Protein AF-A0A5Q2RJG8-F1 (afdb_monomer)

Radius of gyration: 48.46 Å; Cα contacts (8 Å, |Δi|>4): 230; chains: 1; bounding box: 108×49×121 Å

InterPro domains:
  IPR011990 Tetratricopeptide-like helical domain superfamily [G3DSA:1.25.40.10] (16-280)

Foldseek 3Di:
DDPVVLCVLADPVVLVVLVVLLVVLVVVLVVLVVCVVVPVDDPVRSVVSNVVSVVVNVVSVVSNVSSVVSNVVVPDDDDPVVVVVVVVVVVVVVVVVVVVVVVVVPDDDDDDDDPDDDPDDLVRLLVVLVVCLVPPPDLVVSLVSLVVSCVVVVLPLSSLLVSLLSQVVVVVVVDNRLLVSVVSLVSSCVSPVLPLSSLQSVLVSLLVLLQLVSSVVSVVSNVVSVDDVVSVVVCVVVVSNVSSVLSLVLQLVQVVRHDGDPPDDNVDSVVSRCPVVCVVSVSCVVVPPDPPDDDD

Mean predicted aligned error: 17.61 Å

Structure (mmCIF, N/CA/C/O backbone):
data_AF-A0A5Q2RJG8-F1
#
_entry.id   AF-A0A5Q2RJG8-F1
#
loop_
_atom_site.group_PDB
_atom_site.id
_atom_site.type_symbol
_atom_site.label_atom_id
_atom_site.label_alt_id
_atom_site.label_comp_id
_atom_site.label_asym_id
_atom_site.label_entity_id
_atom_site.label_seq_id
_atom_site.pdbx_PDB_ins_code
_atom_site.Cartn_x
_atom_site.Cartn_y
_atom_site.Cartn_z
_atom_site.occupancy
_atom_site.B_iso_or_equiv
_atom_site.auth_seq_id
_atom_site.auth_comp_id
_atom_site.auth_asym_id
_atom_site.auth_atom_id
_atom_site.pdbx_PDB_model_num
ATOM 1 N N . MET A 1 1 ? -33.812 -8.773 70.588 1.00 53.56 1 MET A N 1
ATOM 2 C CA . MET A 1 1 ? -34.956 -8.680 69.657 1.00 53.56 1 MET A CA 1
ATOM 3 C C . MET A 1 1 ? -34.484 -9.067 68.264 1.00 53.56 1 MET A C 1
ATOM 5 O O . MET A 1 1 ? -33.494 -8.503 67.808 1.00 53.56 1 MET A O 1
ATOM 9 N N . SER A 1 2 ? -35.108 -10.065 67.637 1.00 57.12 2 SER A N 1
ATOM 10 C CA . SER A 1 2 ? -34.696 -10.572 66.318 1.00 57.12 2 SER A CA 1
ATOM 11 C C . SER A 1 2 ? -34.926 -9.529 65.209 1.00 57.12 2 SER A C 1
ATOM 13 O O . SER A 1 2 ? -35.833 -8.705 65.345 1.00 57.12 2 SER A O 1
ATOM 15 N N . PRO A 1 3 ? -34.163 -9.555 64.097 1.00 56.81 3 PRO A N 1
ATOM 16 C CA . PRO A 1 3 ? -34.321 -8.607 62.986 1.00 56.81 3 PRO A CA 1
ATOM 17 C C . PRO A 1 3 ? -35.746 -8.565 62.423 1.00 56.81 3 PRO A C 1
ATOM 19 O O . PRO A 1 3 ? -36.229 -7.498 62.056 1.00 56.81 3 PRO A O 1
ATOM 22 N N . SER A 1 4 ? -36.431 -9.710 62.409 1.00 62.31 4 SER A N 1
ATOM 23 C CA . SER A 1 4 ? -37.829 -9.826 61.984 1.00 62.31 4 SER A CA 1
ATOM 24 C C . SER A 1 4 ? -38.793 -9.128 62.947 1.00 62.31 4 SER A C 1
ATOM 26 O O . SER A 1 4 ? -39.636 -8.369 62.495 1.00 62.31 4 SER A O 1
ATOM 28 N N . ALA A 1 5 ? -38.602 -9.276 64.263 1.00 64.25 5 ALA A N 1
ATOM 29 C CA . ALA A 1 5 ? -39.427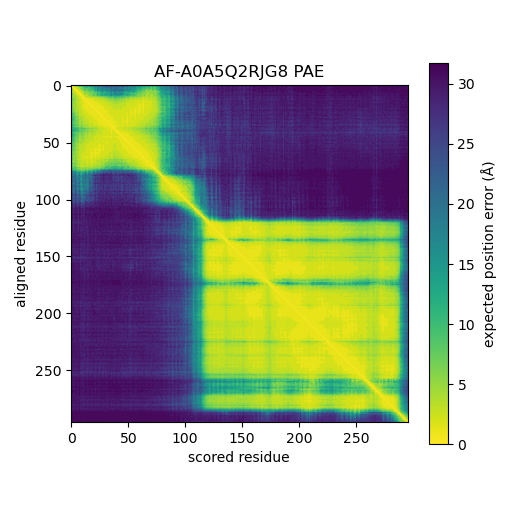 -8.605 65.274 1.00 64.25 5 ALA A CA 1
ATOM 30 C C . ALA A 1 5 ? -39.263 -7.075 65.245 1.00 64.25 5 ALA A C 1
ATOM 32 O O . ALA A 1 5 ? -40.200 -6.335 65.507 1.00 64.25 5 ALA A O 1
ATOM 33 N N . ARG A 1 6 ? -38.070 -6.579 64.889 1.00 67.75 6 ARG A N 1
ATOM 34 C CA . ARG A 1 6 ? -37.842 -5.137 64.712 1.00 67.75 6 ARG A CA 1
ATOM 35 C C . ARG A 1 6 ? -38.500 -4.591 63.439 1.00 67.75 6 ARG A C 1
ATOM 37 O O . ARG A 1 6 ? -38.943 -3.452 63.454 1.00 67.75 6 ARG A O 1
ATOM 44 N N . ARG A 1 7 ? -38.535 -5.365 62.348 1.00 68.75 7 ARG A N 1
ATOM 45 C CA . ARG A 1 7 ? -39.237 -4.972 61.111 1.00 68.75 7 ARG A CA 1
ATOM 46 C C . ARG A 1 7 ? -40.740 -4.892 61.333 1.00 68.75 7 ARG A C 1
ATOM 48 O O . ARG A 1 7 ? -41.339 -3.904 60.942 1.00 68.75 7 ARG A O 1
ATOM 55 N N . ASP A 1 8 ? -41.288 -5.883 62.025 1.00 72.00 8 ASP A N 1
ATOM 56 C CA . ASP A 1 8 ? -42.710 -5.944 62.360 1.00 72.00 8 ASP A CA 1
ATOM 57 C C . ASP A 1 8 ? -43.145 -4.769 63.250 1.00 72.00 8 ASP A C 1
ATOM 59 O O . ASP A 1 8 ? -44.209 -4.209 63.063 1.00 72.00 8 ASP A O 1
ATOM 63 N N . LEU A 1 9 ? -42.278 -4.295 64.153 1.00 74.19 9 LEU A N 1
ATOM 64 C CA . LEU A 1 9 ? -42.528 -3.087 64.954 1.00 74.19 9 LEU A CA 1
ATOM 65 C C . LEU A 1 9 ? -42.415 -1.763 64.175 1.00 74.19 9 LEU A C 1
ATOM 67 O O . LEU A 1 9 ? -42.882 -0.738 64.658 1.00 74.19 9 LEU A O 1
ATOM 71 N N . LEU A 1 10 ? -41.761 -1.739 63.013 1.00 78.69 10 LEU A N 1
ATOM 72 C CA . LEU A 1 10 ? -41.522 -0.513 62.232 1.00 78.69 10 LEU A CA 1
ATOM 73 C C . LEU A 1 10 ? -42.384 -0.425 60.969 1.00 78.69 10 LEU A C 1
ATOM 75 O O . LEU A 1 10 ? -42.255 0.534 60.211 1.00 78.69 10 LEU A O 1
ATOM 79 N N . ASP A 1 11 ? -43.231 -1.419 60.727 1.00 83.94 11 ASP A N 1
ATOM 80 C CA . ASP A 1 11 ? -44.111 -1.446 59.567 1.00 83.94 11 ASP A CA 1
ATOM 81 C C . ASP A 1 11 ? -45.244 -0.395 59.715 1.00 83.94 11 ASP A C 1
ATOM 83 O O . ASP A 1 11 ? -45.884 -0.342 60.769 1.00 83.94 11 ASP A O 1
ATOM 87 N N . PRO A 1 12 ? -45.471 0.497 58.734 1.00 82.06 12 PRO A N 1
ATOM 88 C CA . PRO A 1 12 ? -46.553 1.479 58.795 1.00 82.06 12 PRO A CA 1
ATOM 89 C C . PRO A 1 12 ? -47.947 0.852 58.649 1.00 82.06 12 PRO A C 1
ATOM 91 O O . PRO A 1 12 ? -48.894 1.355 59.254 1.00 82.06 12 PRO A O 1
ATOM 94 N N . ASP A 1 13 ? -48.082 -0.252 57.912 1.00 84.19 13 ASP A N 1
ATOM 95 C CA . ASP A 1 13 ? -49.394 -0.819 57.581 1.00 84.19 13 ASP A CA 1
ATOM 96 C C . ASP A 1 13 ? -50.048 -1.445 58.817 1.00 84.19 13 ASP A C 1
ATOM 98 O O . ASP A 1 13 ? -51.218 -1.198 59.114 1.00 84.19 13 ASP A O 1
ATOM 102 N N . ALA A 1 14 ? -49.280 -2.179 59.625 1.00 87.25 14 ALA A N 1
ATOM 103 C CA . ALA A 1 14 ? -49.806 -2.711 60.876 1.00 87.25 14 ALA A CA 1
ATOM 104 C C . ALA A 1 14 ? -49.945 -1.660 62.002 1.00 87.25 14 ALA A C 1
ATOM 106 O O . ALA A 1 14 ? -50.577 -1.957 63.014 1.00 87.25 14 ALA A O 1
ATOM 107 N N . LEU A 1 15 ? -49.411 -0.436 61.859 1.00 88.12 15 LEU A N 1
ATOM 108 C CA . LEU A 1 15 ? -49.804 0.688 62.726 1.00 88.12 15 LEU A CA 1
ATOM 109 C C . LEU A 1 15 ? -51.204 1.189 62.345 1.00 88.12 15 LEU A C 1
ATOM 111 O O . LEU A 1 15 ? -52.049 1.335 63.224 1.00 88.12 15 LEU A O 1
ATOM 115 N N . ALA A 1 16 ? -51.455 1.383 61.047 1.00 87.94 16 ALA A N 1
ATOM 116 C CA . ALA A 1 16 ? -52.755 1.817 60.543 1.00 87.94 16 ALA A CA 1
ATOM 117 C C . ALA A 1 16 ? -53.878 0.834 60.924 1.00 87.94 16 ALA A C 1
ATOM 119 O O . ALA A 1 16 ? -54.929 1.255 61.400 1.00 87.94 16 ALA A O 1
ATOM 120 N N . ALA A 1 17 ? -53.627 -0.477 60.831 1.00 89.06 17 ALA A N 1
ATOM 121 C CA . ALA A 1 17 ? -54.597 -1.499 61.236 1.00 89.06 17 ALA A CA 1
ATOM 122 C C . ALA A 1 17 ? -54.994 -1.413 62.726 1.00 89.06 17 ALA A C 1
ATOM 124 O O . ALA A 1 17 ? -56.159 -1.604 63.074 1.00 89.06 17 ALA A O 1
ATOM 125 N N . LEU A 1 18 ? -54.044 -1.097 63.616 1.00 93.25 18 LEU A N 1
ATOM 126 C CA . LEU A 1 18 ? -54.328 -0.904 65.043 1.00 93.25 18 LEU A CA 1
ATOM 127 C C . LEU A 1 18 ? -55.144 0.373 65.290 1.00 93.25 18 LEU A C 1
ATOM 129 O O . LEU A 1 18 ? -56.021 0.387 66.152 1.00 93.25 18 LEU A O 1
ATOM 133 N N . GLU A 1 19 ? -54.873 1.447 64.548 1.00 91.69 19 GLU A N 1
ATOM 134 C CA . GLU A 1 19 ? -55.646 2.692 64.637 1.00 91.69 19 GLU A CA 1
ATOM 135 C C . GLU A 1 19 ? -57.096 2.487 64.178 1.00 91.69 19 GLU A C 1
ATOM 137 O O . GLU A 1 19 ? -58.020 2.935 64.860 1.00 91.69 19 GLU A O 1
ATOM 142 N N . GLU A 1 20 ? -57.307 1.733 63.097 1.00 92.81 20 GLU A N 1
ATOM 143 C CA . GLU A 1 20 ? -58.642 1.337 62.638 1.00 92.81 20 GLU A CA 1
ATOM 144 C C . GLU A 1 20 ? -59.388 0.488 63.682 1.00 92.81 20 GLU A C 1
ATOM 146 O O . GLU A 1 20 ? -60.570 0.735 63.947 1.00 92.81 20 GLU A O 1
ATOM 151 N N . GLU A 1 21 ? -58.710 -0.479 64.315 1.00 93.88 21 GLU A N 1
ATOM 152 C CA . GLU A 1 21 ? -59.295 -1.308 65.377 1.00 93.88 21 GLU A CA 1
ATOM 153 C C . GLU A 1 21 ? -59.679 -0.470 66.606 1.00 93.88 21 GLU A C 1
ATOM 155 O O . GLU A 1 21 ? -60.787 -0.616 67.130 1.00 93.88 21 GLU A O 1
ATOM 160 N N . ARG A 1 22 ? -58.815 0.458 67.039 1.00 97.25 22 ARG A N 1
ATOM 161 C CA . ARG A 1 22 ? -59.124 1.413 68.118 1.00 97.25 22 ARG A CA 1
ATOM 162 C C . ARG A 1 22 ? -60.386 2.205 67.790 1.00 97.25 22 ARG A C 1
ATOM 164 O O . ARG A 1 22 ? -61.289 2.299 68.623 1.00 97.25 22 ARG A O 1
ATOM 171 N N . ASP A 1 23 ? -60.455 2.768 66.589 1.00 95.25 23 ASP A N 1
ATOM 172 C CA . ASP A 1 23 ? -61.569 3.622 66.178 1.00 95.25 23 ASP A CA 1
ATOM 173 C C . ASP A 1 23 ? -62.874 2.829 66.055 1.00 95.25 23 ASP A C 1
ATOM 175 O O . ASP A 1 23 ? -63.955 3.366 66.304 1.00 95.25 23 ASP A O 1
ATOM 179 N N . PHE A 1 24 ? -62.802 1.552 65.676 1.00 94.94 24 PHE A N 1
ATOM 180 C CA . PHE A 1 24 ? -63.942 0.638 65.696 1.00 94.94 24 PHE A CA 1
ATOM 181 C C . PHE A 1 24 ? -64.438 0.361 67.123 1.00 94.94 24 PHE A C 1
ATOM 183 O O . PHE A 1 24 ? -65.639 0.461 67.383 1.00 94.94 24 PHE A O 1
ATOM 190 N N . LEU A 1 25 ? -63.533 0.056 68.057 1.00 94.88 25 LEU A N 1
ATOM 191 C CA . LEU A 1 25 ? -63.886 -0.255 69.446 1.00 94.88 25 LEU A CA 1
ATOM 192 C C . LEU A 1 25 ? -64.512 0.947 70.158 1.00 94.88 25 LEU A C 1
ATOM 194 O O . LEU A 1 25 ? -65.542 0.801 70.809 1.00 94.88 25 LEU A O 1
ATOM 198 N N . LEU A 1 26 ? -63.945 2.144 69.987 1.00 94.56 26 LEU A N 1
ATOM 199 C CA . LEU A 1 26 ? -64.486 3.365 70.591 1.00 94.56 26 LEU A CA 1
ATOM 200 C C . LEU A 1 26 ? -65.885 3.702 70.060 1.00 94.56 26 LEU A C 1
ATOM 202 O O . LEU A 1 26 ? -66.769 4.035 70.847 1.00 94.56 26 LEU A O 1
ATOM 206 N N . ARG A 1 27 ? -66.111 3.549 68.747 1.00 95.75 27 ARG A N 1
ATOM 207 C CA . ARG A 1 27 ? -67.449 3.701 68.153 1.00 95.75 27 ARG A CA 1
ATOM 208 C C . ARG A 1 27 ? -68.435 2.659 68.678 1.00 95.75 27 ARG A C 1
ATOM 210 O O . ARG A 1 27 ? -69.584 2.999 68.919 1.00 95.75 27 ARG A O 1
ATOM 217 N N . SER A 1 28 ? -67.988 1.419 68.876 1.00 92.25 28 SER A N 1
ATOM 218 C CA . SER A 1 28 ? -68.834 0.336 69.398 1.00 92.25 28 SER A CA 1
ATOM 219 C C . SER A 1 28 ? -69.240 0.573 70.855 1.00 92.25 28 SER A C 1
ATOM 221 O O . SER A 1 28 ? -70.368 0.273 71.224 1.00 92.25 28 SER A O 1
ATOM 223 N N . ILE A 1 29 ? -68.356 1.159 71.674 1.00 95.94 29 ILE A N 1
ATOM 224 C CA . ILE A 1 29 ? -68.688 1.580 73.046 1.00 95.94 29 ILE A CA 1
ATOM 225 C C . ILE A 1 29 ? -69.739 2.695 73.026 1.00 95.94 29 ILE A C 1
ATOM 227 O O . ILE A 1 29 ? -70.699 2.635 73.786 1.00 95.94 29 ILE A O 1
ATOM 231 N N . GLU A 1 30 ? -69.577 3.697 72.158 1.00 95.69 30 GLU A N 1
ATOM 232 C CA . GLU A 1 30 ? -70.541 4.798 72.041 1.00 95.69 30 GLU A CA 1
ATOM 233 C C . GLU A 1 30 ? -71.923 4.309 71.583 1.00 95.69 30 GLU A C 1
ATOM 235 O O . GLU A 1 30 ? -72.946 4.767 72.093 1.00 95.69 30 GLU A O 1
ATOM 240 N N . ASP A 1 31 ? -71.959 3.374 70.633 1.00 95.12 31 ASP A N 1
ATOM 241 C CA . ASP A 1 31 ? -73.205 2.791 70.138 1.00 95.12 31 ASP A CA 1
ATOM 242 C C . ASP A 1 31 ? -73.885 1.936 71.215 1.00 95.12 31 ASP A C 1
ATOM 244 O O . ASP A 1 31 ? -75.068 2.122 71.484 1.00 95.12 31 ASP A O 1
ATOM 248 N N . LEU A 1 32 ? -73.117 1.110 71.933 1.00 95.19 32 LEU A N 1
ATOM 249 C CA . LEU A 1 32 ? -73.601 0.322 73.069 1.00 95.19 32 LEU A CA 1
ATOM 250 C C . LEU A 1 32 ? -74.165 1.209 74.196 1.00 95.19 32 LEU A C 1
ATOM 252 O O . LEU A 1 32 ? -75.220 0.909 74.756 1.00 95.19 32 LEU A O 1
ATOM 256 N N . ASP A 1 33 ? -73.486 2.315 74.520 1.00 93.62 33 ASP A N 1
ATOM 257 C CA . ASP A 1 33 ? -73.954 3.299 75.505 1.00 93.62 33 ASP A CA 1
ATOM 258 C C . ASP A 1 33 ? -75.270 3.968 75.043 1.00 93.62 33 ASP A C 1
ATOM 260 O O . ASP A 1 33 ? -76.138 4.281 75.864 1.00 93.62 33 ASP A O 1
ATOM 264 N N . ARG A 1 34 ? -75.464 4.153 73.728 1.00 95.94 34 ARG A N 1
ATOM 265 C CA . ARG A 1 34 ? -76.702 4.696 73.147 1.00 95.94 34 ARG A CA 1
ATOM 266 C C . ARG A 1 34 ? -77.851 3.690 73.178 1.00 95.94 34 ARG A C 1
ATOM 268 O O . ARG A 1 34 ? -78.955 4.074 73.563 1.00 95.94 34 ARG A O 1
ATOM 275 N N . GLU A 1 35 ? -77.605 2.439 72.792 1.00 93.62 35 GLU A N 1
ATOM 276 C CA . GLU A 1 35 ? -78.593 1.350 72.828 1.00 93.62 35 GLU A CA 1
ATOM 277 C C . GLU A 1 35 ? -79.085 1.092 74.261 1.00 93.62 35 GLU A C 1
ATOM 279 O O . GLU A 1 35 ? -80.282 0.922 74.503 1.00 93.62 35 GLU A O 1
ATOM 284 N N . HIS A 1 36 ? -78.182 1.166 75.243 1.00 95.81 36 HIS A N 1
ATOM 285 C CA . HIS A 1 36 ? -78.537 1.104 76.662 1.00 95.81 36 HIS A CA 1
ATOM 286 C C . HIS A 1 36 ? -79.424 2.277 77.095 1.00 95.81 36 HIS A C 1
ATOM 288 O O . HIS A 1 36 ? -80.447 2.071 77.749 1.00 95.81 36 HIS A O 1
ATOM 294 N N . ALA A 1 37 ? -79.103 3.502 76.666 1.00 94.06 37 ALA A N 1
ATOM 295 C CA . ALA A 1 37 ? -79.876 4.695 77.013 1.00 94.06 37 ALA A CA 1
ATOM 296 C C . ALA A 1 37 ? -81.321 4.680 76.472 1.00 94.06 37 ALA A C 1
ATOM 298 O O . ALA A 1 37 ? -82.203 5.288 77.084 1.00 94.06 37 ALA A O 1
ATOM 299 N N . VAL A 1 38 ? -81.574 3.999 75.347 1.00 95.75 38 VAL A N 1
ATOM 300 C CA . VAL A 1 38 ? -82.928 3.814 74.784 1.00 95.75 38 VAL A CA 1
ATOM 301 C C . VAL A 1 38 ? -83.632 2.546 75.288 1.00 95.75 38 VAL A C 1
ATOM 303 O O . VAL A 1 38 ? -84.816 2.363 75.008 1.00 95.75 38 VAL A O 1
ATOM 306 N N . GLY A 1 39 ? -82.947 1.725 76.092 1.00 93.12 39 GLY A N 1
ATOM 307 C CA . GLY A 1 39 ? -83.492 0.522 76.727 1.00 93.12 39 GLY A CA 1
ATOM 308 C C . GLY A 1 39 ? -83.453 -0.742 75.864 1.00 93.12 39 GLY A C 1
ATOM 309 O O . GLY A 1 39 ? -84.106 -1.722 76.222 1.00 93.12 39 GLY A O 1
ATOM 310 N N . ASP A 1 40 ? -82.701 -0.738 74.759 1.00 92.88 40 ASP A N 1
ATOM 311 C CA . ASP A 1 40 ? -82.576 -1.887 73.849 1.00 92.88 40 ASP A CA 1
ATOM 312 C C . ASP A 1 40 ? -81.634 -2.977 74.401 1.00 92.88 40 ASP A C 1
ATOM 314 O O . ASP A 1 40 ? -81.708 -4.136 73.988 1.00 92.88 40 ASP A O 1
ATOM 318 N N . VAL A 1 41 ? -80.782 -2.632 75.375 1.00 93.69 41 VAL A N 1
ATOM 319 C CA . VAL A 1 41 ? -79.808 -3.530 76.022 1.00 93.69 41 VAL A CA 1
ATOM 320 C C . VAL A 1 41 ? -80.009 -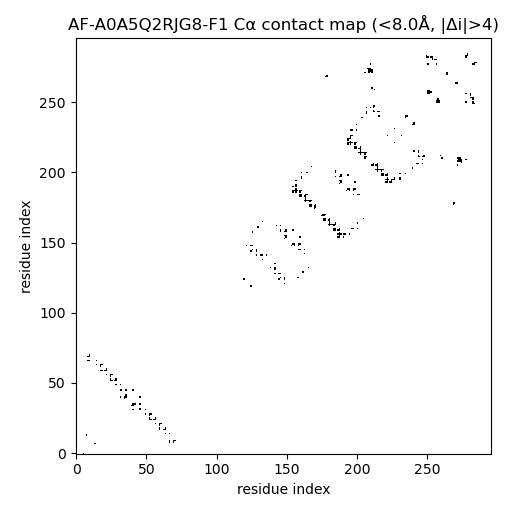3.524 77.539 1.00 93.69 41 VAL A C 1
ATOM 322 O O . VAL A 1 41 ? -80.262 -2.479 78.138 1.00 93.69 41 VAL A O 1
ATOM 325 N N . THR A 1 42 ? -79.888 -4.691 78.183 1.00 93.12 42 THR A N 1
ATOM 326 C CA . THR A 1 42 ? -80.028 -4.804 79.644 1.00 93.12 42 THR A CA 1
ATOM 327 C C . THR A 1 42 ? -78.812 -4.239 80.388 1.00 93.12 42 THR A C 1
ATOM 329 O O . THR A 1 42 ? -77.698 -4.252 79.872 1.00 93.12 42 THR A O 1
ATOM 332 N N . ASP A 1 43 ? -78.988 -3.807 81.642 1.00 94.06 43 ASP A N 1
ATOM 333 C CA . ASP A 1 43 ? -77.884 -3.308 82.485 1.00 94.06 43 ASP A CA 1
ATOM 334 C C . ASP A 1 43 ? -76.749 -4.331 82.694 1.00 94.06 43 ASP A C 1
ATOM 336 O O . ASP A 1 43 ? -75.609 -3.950 82.960 1.00 94.06 43 ASP A O 1
ATOM 340 N N . GLU A 1 44 ? -77.058 -5.631 82.663 1.00 93.12 44 GLU A N 1
ATOM 341 C CA . GLU A 1 44 ? -76.064 -6.701 82.828 1.00 93.12 44 GLU A CA 1
ATOM 342 C C . GLU A 1 44 ? -75.267 -6.923 81.538 1.00 93.12 44 GLU A C 1
ATOM 344 O O . GLU A 1 44 ? -74.035 -7.017 81.581 1.00 93.12 44 GLU A O 1
ATOM 349 N N . ASP A 1 45 ? -75.957 -6.939 80.394 1.00 90.06 45 ASP A N 1
ATOM 350 C CA . ASP A 1 45 ? -75.326 -7.097 79.082 1.00 90.06 45 ASP A CA 1
ATOM 351 C C . ASP A 1 45 ? -74.475 -5.871 78.734 1.00 90.06 45 ASP A C 1
ATOM 353 O O . ASP A 1 45 ? -73.342 -6.016 78.272 1.00 90.06 45 ASP A O 1
ATOM 357 N N . HIS A 1 46 ? -74.979 -4.667 79.032 1.00 95.62 46 HIS A N 1
ATOM 358 C CA . HIS A 1 46 ? -74.252 -3.410 78.853 1.00 95.62 46 HIS A CA 1
ATOM 359 C C . HIS A 1 46 ? -72.936 -3.415 79.628 1.00 95.62 46 HIS A C 1
ATOM 361 O O . HIS A 1 46 ? -71.886 -3.204 79.028 1.00 95.62 46 HIS A O 1
ATOM 367 N N . ARG A 1 47 ? -72.958 -3.737 80.931 1.00 94.69 47 ARG A N 1
ATOM 368 C CA . ARG A 1 47 ? -71.735 -3.809 81.751 1.00 94.69 47 ARG A CA 1
ATOM 369 C C . ARG A 1 47 ? -70.730 -4.816 81.201 1.00 94.69 47 ARG A C 1
ATOM 371 O O . ARG A 1 47 ? -69.566 -4.472 81.026 1.00 94.69 47 ARG A O 1
ATOM 378 N N . THR A 1 48 ? -71.185 -6.026 80.883 1.00 93.56 48 THR A N 1
ATOM 379 C CA . THR A 1 48 ? -70.312 -7.101 80.388 1.00 93.56 48 THR A CA 1
ATOM 380 C C . THR A 1 48 ? -69.641 -6.727 79.066 1.00 93.56 48 THR A C 1
ATOM 382 O O . THR A 1 48 ? -68.420 -6.830 78.942 1.00 93.56 48 THR A O 1
ATOM 385 N N . LEU A 1 49 ? -70.417 -6.262 78.081 1.00 92.94 49 LEU A N 1
ATOM 386 C CA . LEU A 1 49 ? -69.889 -5.881 76.768 1.00 92.94 49 LEU A CA 1
ATOM 387 C C . LEU A 1 49 ? -69.001 -4.636 76.851 1.00 92.94 49 LEU A C 1
ATOM 389 O O . LEU A 1 49 ? -67.959 -4.566 76.201 1.00 92.94 49 LEU A O 1
ATOM 393 N N . ARG A 1 50 ? -69.382 -3.656 77.674 1.00 92.06 50 ARG A N 1
ATOM 394 C CA . ARG A 1 50 ? -68.618 -2.420 77.850 1.00 92.06 50 ARG A CA 1
ATOM 395 C C . ARG A 1 50 ? -67.266 -2.672 78.501 1.00 92.06 50 ARG A C 1
ATOM 397 O O . ARG A 1 50 ? -66.281 -2.071 78.070 1.00 92.06 50 ARG A O 1
ATOM 404 N N . ASP A 1 51 ? -67.199 -3.556 79.492 1.00 91.06 51 ASP A N 1
ATOM 405 C CA . ASP A 1 51 ? -65.942 -3.932 80.138 1.00 91.06 51 ASP A CA 1
ATOM 406 C C . ASP A 1 51 ? -64.996 -4.640 79.152 1.00 91.06 51 ASP A C 1
ATOM 408 O O . ASP A 1 51 ? -63.812 -4.295 79.093 1.00 91.06 51 ASP A O 1
ATOM 412 N N . ASP A 1 52 ? -65.512 -5.550 78.314 1.00 90.94 52 ASP A N 1
ATOM 413 C CA . ASP A 1 52 ? -64.721 -6.235 77.279 1.00 90.94 52 ASP A CA 1
ATOM 414 C C . ASP A 1 52 ? -64.186 -5.258 76.219 1.00 90.94 52 ASP A C 1
ATOM 416 O O . ASP A 1 52 ? -62.976 -5.200 75.963 1.00 90.94 52 ASP A O 1
ATOM 420 N N . TYR A 1 53 ? -65.058 -4.408 75.661 1.00 91.31 53 TYR A N 1
ATOM 421 C CA . TYR A 1 53 ? -64.642 -3.404 74.681 1.00 91.31 53 TYR A CA 1
ATOM 422 C C . TYR A 1 53 ? -63.637 -2.406 75.263 1.00 91.31 53 TYR A C 1
ATOM 424 O O . TYR A 1 53 ? -62.670 -2.044 74.589 1.00 91.31 53 TYR A O 1
ATOM 432 N N . THR A 1 54 ? -63.816 -1.993 76.520 1.00 92.06 54 THR A N 1
ATOM 433 C CA . THR A 1 54 ? -62.889 -1.079 77.204 1.00 92.06 54 THR A CA 1
ATOM 434 C C . THR A 1 54 ? -61.521 -1.729 77.403 1.00 92.06 54 THR A C 1
ATOM 436 O O . THR A 1 54 ? -60.494 -1.108 77.113 1.00 92.06 54 THR A O 1
ATOM 439 N N . ALA A 1 55 ? -61.485 -2.988 77.851 1.00 92.50 55 ALA A N 1
ATOM 440 C CA . ALA A 1 55 ? -60.241 -3.728 78.033 1.00 92.50 55 ALA A CA 1
ATOM 441 C C . ALA A 1 55 ? -59.484 -3.895 76.705 1.00 92.50 55 ALA A C 1
ATOM 443 O O . ALA A 1 55 ? -58.271 -3.667 76.642 1.00 92.50 55 ALA A O 1
ATOM 444 N N . ARG A 1 56 ? -60.199 -4.227 75.623 1.00 93.12 56 ARG A N 1
ATOM 445 C CA . ARG A 1 56 ? -59.606 -4.374 74.290 1.00 93.12 56 ARG A CA 1
ATOM 446 C C . ARG A 1 56 ? -59.111 -3.042 73.724 1.00 93.12 56 ARG A C 1
ATOM 448 O O . ARG A 1 56 ? -58.002 -2.990 73.196 1.00 93.12 56 ARG A O 1
ATOM 455 N N . ALA A 1 57 ? -59.869 -1.957 73.889 1.00 92.75 57 ALA A N 1
ATOM 456 C CA . ALA A 1 57 ? -59.452 -0.626 73.450 1.00 92.75 57 ALA A CA 1
ATOM 457 C C . ALA A 1 57 ? -58.163 -0.174 74.157 1.00 92.75 57 ALA A C 1
ATOM 459 O O . ALA A 1 57 ? -57.241 0.315 73.504 1.00 92.75 57 ALA A O 1
ATOM 460 N N . ALA A 1 58 ? -58.055 -0.405 75.470 1.00 92.62 58 ALA A N 1
ATOM 461 C CA . ALA A 1 58 ? -56.846 -0.100 76.233 1.00 92.62 58 ALA A CA 1
ATOM 462 C C . ALA A 1 58 ? -55.621 -0.883 75.725 1.00 92.62 58 ALA A C 1
ATOM 464 O O . ALA A 1 58 ? -54.536 -0.314 75.579 1.00 92.62 58 ALA A O 1
ATOM 465 N N . ALA A 1 59 ? -55.791 -2.169 75.398 1.00 91.75 59 ALA A N 1
ATOM 466 C CA . ALA A 1 59 ? -54.715 -2.992 74.850 1.00 91.75 59 ALA A CA 1
ATOM 467 C C . ALA A 1 59 ? -54.211 -2.471 73.490 1.00 91.75 59 ALA A C 1
ATOM 469 O O . ALA A 1 59 ? -53.001 -2.379 73.273 1.00 91.75 59 ALA A O 1
ATOM 470 N N . VAL A 1 60 ? -55.128 -2.083 72.597 1.00 95.00 60 VAL A N 1
ATOM 471 C CA . VAL A 1 60 ? -54.788 -1.538 71.272 1.00 95.00 60 VAL A CA 1
ATOM 472 C C . VAL A 1 60 ? -54.083 -0.183 71.391 1.00 95.00 60 VAL A C 1
ATOM 474 O O . VAL A 1 60 ? -53.072 0.043 70.725 1.00 95.00 60 VAL A O 1
ATOM 477 N N . ILE A 1 61 ? -54.548 0.701 72.279 1.00 94.00 61 ILE A N 1
ATOM 478 C CA . ILE A 1 61 ? -53.923 2.014 72.510 1.00 94.00 61 ILE A CA 1
ATOM 479 C C . ILE A 1 61 ? -52.470 1.857 72.980 1.00 94.00 61 ILE A C 1
ATOM 481 O O . ILE A 1 61 ? -51.573 2.479 72.409 1.00 94.00 61 ILE A O 1
ATOM 485 N N . HIS A 1 62 ? -52.204 0.970 73.942 1.00 90.94 62 HIS A N 1
ATOM 486 C CA . HIS A 1 62 ? -50.834 0.712 74.398 1.00 90.94 62 HIS A CA 1
ATOM 487 C C . HIS A 1 62 ? -49.934 0.117 73.304 1.00 90.94 62 HIS A C 1
ATOM 489 O O . HIS A 1 62 ? -48.738 0.422 73.250 1.00 90.94 62 HIS A O 1
ATOM 495 N N . ALA A 1 63 ? -50.487 -0.705 72.406 1.00 90.19 63 ALA A N 1
ATOM 496 C CA . ALA A 1 63 ? -49.746 -1.234 71.263 1.00 90.19 63 ALA A CA 1
ATOM 497 C C . ALA A 1 63 ? -49.348 -0.126 70.268 1.00 90.19 63 ALA A C 1
ATOM 499 O O . ALA A 1 63 ? -48.208 -0.109 69.793 1.00 90.19 63 ALA A O 1
ATOM 500 N N . ILE A 1 64 ? -50.249 0.826 69.999 1.00 92.25 64 ILE A N 1
ATOM 501 C CA . ILE A 1 64 ? -49.988 2.004 69.154 1.00 92.25 64 ILE A CA 1
ATOM 502 C C . ILE A 1 64 ? -48.863 2.861 69.754 1.00 92.25 64 ILE A C 1
ATOM 504 O O . ILE A 1 64 ? -47.891 3.169 69.061 1.00 92.25 64 ILE A O 1
ATOM 508 N N . GLU A 1 65 ? -48.947 3.195 71.046 1.00 90.81 65 GLU A N 1
ATOM 509 C CA . GLU A 1 65 ? -47.943 4.014 71.747 1.00 90.81 65 GLU A CA 1
ATOM 510 C C . GLU A 1 65 ? -46.540 3.392 71.684 1.00 90.81 65 GLU A C 1
ATOM 512 O O . GLU A 1 65 ? -45.556 4.067 71.362 1.00 90.81 65 GLU A O 1
ATOM 517 N N . GLY A 1 66 ? -46.441 2.081 71.936 1.00 88.00 66 GLY A N 1
ATOM 518 C CA . GLY A 1 66 ? -45.173 1.354 71.870 1.00 88.00 66 GLY A CA 1
ATOM 519 C C . GLY A 1 66 ? -44.540 1.388 70.475 1.00 88.00 66 GLY A C 1
ATOM 520 O O . GLY A 1 66 ? -43.321 1.531 70.339 1.00 88.00 66 GLY A O 1
ATOM 521 N N . ARG A 1 67 ? -45.365 1.312 69.427 1.00 87.56 67 ARG A N 1
ATOM 522 C CA . ARG A 1 67 ? -44.918 1.333 68.030 1.00 87.56 67 ARG A CA 1
ATOM 523 C C . ARG A 1 67 ? -44.469 2.726 67.587 1.00 87.56 67 ARG A C 1
ATOM 525 O O . ARG A 1 67 ? -43.409 2.868 66.977 1.00 87.56 67 ARG A O 1
ATOM 532 N N . GLN A 1 68 ? -45.215 3.763 67.964 1.00 86.06 68 GLN A N 1
ATOM 533 C CA . GLN A 1 68 ? -44.854 5.159 67.699 1.00 86.06 68 GLN A CA 1
ATOM 534 C C . GLN A 1 68 ? -43.514 5.539 68.354 1.00 86.06 68 GLN A C 1
ATOM 536 O O . GLN A 1 68 ? -42.677 6.187 67.719 1.00 86.06 68 GLN A O 1
ATOM 541 N N . ALA A 1 69 ? -43.252 5.071 69.580 1.00 84.81 69 ALA A N 1
ATOM 542 C CA . ALA A 1 69 ? -41.968 5.277 70.252 1.00 84.81 69 ALA A CA 1
ATOM 543 C C . ALA A 1 69 ? -40.793 4.611 69.506 1.00 84.81 69 ALA A C 1
ATOM 545 O O . ALA A 1 69 ? -39.730 5.220 69.352 1.00 84.81 69 ALA A O 1
ATOM 546 N N . ALA A 1 70 ? -40.988 3.393 68.989 1.00 81.69 70 ALA A N 1
ATOM 547 C CA . ALA A 1 70 ? -39.973 2.678 68.213 1.00 81.69 70 ALA A CA 1
ATOM 548 C C . ALA A 1 70 ? -39.644 3.379 66.880 1.00 81.69 70 ALA A C 1
ATOM 550 O O . ALA A 1 70 ? -38.474 3.468 66.494 1.00 81.69 70 ALA A O 1
ATOM 551 N N . ILE A 1 71 ? -40.659 3.919 66.196 1.00 80.06 71 ILE A N 1
ATOM 552 C CA . ILE A 1 71 ? -40.488 4.704 64.963 1.00 80.06 71 ILE A CA 1
ATOM 553 C C . ILE A 1 71 ? -39.695 5.990 65.248 1.00 80.06 71 ILE A C 1
ATOM 555 O O . ILE A 1 71 ? -38.743 6.300 64.526 1.00 80.06 71 ILE A O 1
ATOM 559 N N . ALA A 1 72 ? -40.019 6.702 66.333 1.00 78.56 72 ALA A N 1
ATOM 560 C CA . ALA A 1 72 ? -39.316 7.923 66.731 1.00 78.56 72 ALA A CA 1
ATOM 561 C C . ALA A 1 72 ? -37.833 7.675 67.075 1.00 78.56 72 ALA A C 1
ATOM 563 O O . ALA A 1 72 ? -36.966 8.496 66.762 1.00 78.56 72 ALA A O 1
ATOM 564 N N . GLU A 1 73 ? -37.509 6.531 67.684 1.00 79.31 73 GLU A N 1
ATOM 565 C CA . GLU A 1 73 ? -36.125 6.148 67.975 1.00 79.31 73 GLU A CA 1
ATOM 566 C C . GLU A 1 73 ? -35.328 5.830 66.696 1.00 79.31 73 GLU A C 1
ATOM 568 O O . GLU A 1 73 ? -34.174 6.252 66.562 1.00 79.31 73 GLU A O 1
ATOM 573 N N . ALA A 1 74 ? -35.948 5.149 65.725 1.00 71.88 74 ALA A N 1
ATOM 574 C CA . ALA A 1 74 ? -35.320 4.807 64.447 1.00 71.88 74 ALA A CA 1
ATOM 575 C C . ALA A 1 74 ? -35.002 6.038 63.575 1.00 71.88 74 ALA A C 1
ATOM 577 O O . ALA A 1 74 ? -34.041 6.016 62.803 1.00 71.88 74 ALA A O 1
ATOM 578 N N . GLN A 1 75 ? -35.776 7.116 63.715 1.00 66.81 75 GLN A N 1
ATOM 579 C CA . GLN A 1 75 ? -35.629 8.351 62.939 1.00 66.81 75 GLN A CA 1
ATOM 580 C C . GLN A 1 75 ? -34.601 9.345 63.509 1.00 66.81 75 GLN A C 1
ATOM 582 O O . GLN A 1 75 ? -34.420 10.425 62.942 1.00 66.81 75 GLN A O 1
ATOM 587 N N . ARG A 1 76 ? -33.874 9.017 64.591 1.00 63.62 76 ARG A N 1
ATOM 588 C CA . ARG A 1 76 ? -32.827 9.913 65.116 1.00 63.62 76 ARG A CA 1
ATOM 589 C C . ARG A 1 76 ? -31.731 10.166 64.061 1.00 63.62 76 ARG A C 1
ATOM 591 O O . ARG A 1 76 ? -31.071 9.217 63.626 1.00 63.62 76 ARG A O 1
ATOM 598 N N . PRO A 1 77 ? -31.475 11.428 63.661 1.00 51.81 77 PRO A N 1
ATOM 599 C CA . PRO A 1 77 ? -30.540 11.726 62.583 1.00 51.81 77 PRO A CA 1
ATOM 600 C C . PRO A 1 77 ? -29.095 11.400 62.982 1.00 51.81 77 PRO A C 1
ATOM 602 O O . PRO A 1 77 ? -28.622 11.753 64.065 1.00 51.81 77 PRO A O 1
ATOM 605 N N . ARG A 1 78 ? -28.356 10.755 62.071 1.00 60.78 78 ARG A N 1
ATOM 606 C CA . ARG A 1 78 ? -26.891 10.644 62.156 1.00 60.78 78 ARG A CA 1
ATOM 607 C C . ARG A 1 78 ? -26.262 12.001 61.821 1.00 60.78 78 ARG A C 1
ATOM 609 O O . ARG A 1 78 ? -26.752 12.715 60.953 1.00 60.78 78 ARG A O 1
ATOM 616 N N . SER A 1 79 ? -25.190 12.366 62.528 1.00 63.50 79 SER A N 1
ATOM 617 C CA . SER A 1 79 ? -24.653 13.733 62.546 1.00 63.50 79 SER A CA 1
ATOM 618 C C . SER A 1 79 ? -24.262 14.265 61.159 1.00 63.50 79 SER A C 1
ATOM 620 O O . SER A 1 79 ? -23.378 13.732 60.487 1.00 63.50 79 SER A O 1
ATOM 622 N N . LEU A 1 80 ? -24.876 15.388 60.774 1.00 60.72 80 LEU A N 1
ATOM 623 C CA . LEU A 1 80 ? -24.620 16.140 59.535 1.00 60.72 80 LEU A CA 1
ATOM 624 C C . LEU A 1 80 ? -23.134 16.505 59.338 1.00 60.72 80 LEU A C 1
ATOM 626 O O . LEU A 1 80 ? -22.665 16.610 58.208 1.00 60.72 80 LEU A O 1
ATOM 630 N N . ALA A 1 81 ? -22.367 16.605 60.429 1.00 63.12 81 ALA A N 1
ATOM 631 C CA . ALA A 1 81 ? -20.924 16.838 60.403 1.00 63.12 81 ALA A CA 1
ATOM 632 C C . ALA A 1 81 ? -20.137 15.738 59.661 1.00 63.12 81 ALA A C 1
ATOM 634 O O . ALA A 1 81 ? -19.161 16.038 58.977 1.00 63.12 81 ALA A O 1
ATOM 635 N N . ARG A 1 82 ? -20.568 14.468 59.743 1.00 67.25 82 ARG A N 1
ATOM 636 C CA . ARG A 1 82 ? -19.926 13.371 58.993 1.00 67.25 82 ARG A CA 1
ATOM 637 C C . ARG A 1 82 ? -20.237 13.438 57.503 1.00 67.25 82 ARG A C 1
ATOM 639 O O . ARG A 1 82 ? -19.374 13.123 56.694 1.00 67.25 82 ARG A O 1
ATOM 646 N N . PHE A 1 83 ? -21.446 13.866 57.148 1.00 65.50 83 PHE A N 1
ATOM 647 C CA . PHE A 1 83 ? -21.857 13.993 55.753 1.00 65.50 83 PHE A CA 1
ATOM 648 C C . PHE A 1 83 ? -21.099 15.131 55.054 1.00 65.50 83 PHE A C 1
ATOM 650 O O . PHE A 1 83 ? -20.541 14.927 53.980 1.00 65.50 83 PHE A O 1
ATOM 657 N N . ALA A 1 84 ? -20.970 16.290 55.710 1.00 70.62 84 ALA A N 1
ATOM 658 C CA . ALA A 1 84 ? -20.200 17.421 55.189 1.00 70.62 84 ALA A CA 1
ATOM 659 C C . ALA A 1 84 ? -18.711 17.085 54.974 1.00 70.62 84 ALA A C 1
ATOM 661 O O . ALA A 1 84 ? -18.131 17.479 53.962 1.00 70.62 84 ALA A O 1
ATOM 662 N N . ALA A 1 85 ? -18.103 16.316 55.885 1.00 75.19 85 ALA A N 1
ATOM 663 C CA . ALA A 1 85 ? -16.707 15.896 55.762 1.00 75.19 85 ALA A CA 1
ATOM 664 C C . ALA A 1 85 ? -16.468 14.981 54.546 1.00 75.19 85 ALA A C 1
ATOM 666 O O . ALA A 1 85 ? -15.483 15.155 53.834 1.00 75.19 85 ALA A O 1
ATOM 667 N N . ILE A 1 86 ? -17.382 14.044 54.270 1.00 74.75 86 ILE A N 1
ATOM 668 C CA . ILE A 1 86 ? -17.277 13.142 53.111 1.00 74.75 86 ILE A CA 1
ATOM 669 C C . ILE A 1 86 ? -17.423 13.933 51.806 1.00 74.75 86 ILE A C 1
ATOM 671 O O . ILE A 1 86 ? -16.606 13.774 50.900 1.00 74.75 86 ILE A O 1
ATOM 675 N N . SER A 1 87 ? -18.402 14.838 51.726 1.00 73.00 87 SER A N 1
ATOM 676 C CA . SER A 1 87 ? -18.609 15.676 50.539 1.00 73.00 87 SER A CA 1
ATOM 677 C C . SER A 1 87 ? -17.406 16.576 50.235 1.00 73.00 87 SER A C 1
ATOM 679 O O . SER A 1 87 ? -17.031 16.728 49.073 1.00 73.00 87 SER A O 1
ATOM 681 N N . ALA A 1 88 ? -16.756 17.129 51.265 1.00 80.38 88 ALA A N 1
ATOM 682 C CA . ALA A 1 88 ? -15.551 17.940 51.100 1.00 80.38 88 ALA A CA 1
ATOM 683 C C . ALA A 1 88 ? -14.374 17.129 50.530 1.00 80.38 88 ALA A C 1
ATOM 685 O O . ALA A 1 88 ? -13.677 17.610 49.640 1.00 80.38 88 ALA A O 1
ATOM 686 N N . VAL A 1 89 ? -14.183 15.886 50.987 1.00 83.12 89 VAL A N 1
ATOM 687 C CA . VAL A 1 89 ? -13.139 14.990 50.461 1.00 83.12 89 VAL A CA 1
ATOM 688 C C . VAL A 1 89 ? -13.397 14.644 48.993 1.00 83.12 89 VAL A C 1
ATOM 690 O O . VAL A 1 89 ? -12.473 14.702 48.185 1.00 83.12 89 VAL A O 1
ATOM 693 N N . VAL A 1 90 ? -14.647 14.347 48.623 1.00 85.62 90 VAL A N 1
ATOM 694 C CA . VAL A 1 90 ? -15.013 14.024 47.232 1.00 85.62 90 VAL A CA 1
ATOM 695 C C . VAL A 1 90 ? -14.745 15.204 46.294 1.00 85.62 90 VAL A C 1
ATOM 697 O O . VAL A 1 90 ? -14.150 15.015 45.234 1.00 85.62 90 VAL A O 1
ATOM 700 N N . LEU A 1 91 ? -15.116 16.426 46.689 1.00 85.19 91 LEU A N 1
ATOM 701 C CA . LEU A 1 91 ? -14.855 17.630 45.890 1.00 85.19 91 LEU A CA 1
ATOM 702 C C . LEU A 1 91 ? -13.356 17.911 45.727 1.00 85.19 91 LEU A C 1
ATOM 704 O O . LEU A 1 91 ? -12.921 18.332 44.657 1.00 85.19 91 LEU A O 1
ATOM 708 N N . LEU A 1 92 ? -12.559 17.639 46.761 1.00 85.50 92 LEU A N 1
ATOM 709 C CA . LEU A 1 92 ? -11.110 17.829 46.731 1.00 85.50 92 LEU A CA 1
ATOM 710 C C . LEU A 1 92 ? -10.438 16.826 45.777 1.00 85.50 92 LEU A C 1
ATOM 712 O O . LEU A 1 92 ? -9.601 17.215 44.964 1.00 85.50 92 LEU A O 1
ATOM 716 N N . VAL A 1 93 ? -10.862 15.558 45.803 1.00 85.12 93 VAL A N 1
ATOM 717 C CA . VAL A 1 93 ? -10.388 14.524 44.865 1.00 85.12 93 VAL A CA 1
ATOM 718 C C . VAL A 1 93 ? -10.804 14.847 43.427 1.00 85.12 93 VAL A C 1
ATOM 720 O O . VAL A 1 93 ? -9.973 14.768 42.523 1.00 85.12 93 VAL A O 1
ATOM 723 N N . ALA A 1 94 ? -12.053 15.268 43.208 1.00 81.44 94 ALA A N 1
ATOM 724 C CA . ALA A 1 94 ? -12.536 15.656 41.883 1.00 81.44 94 ALA A CA 1
ATOM 725 C C . ALA A 1 94 ? -11.779 16.875 41.324 1.00 81.44 94 ALA A C 1
ATOM 727 O O . ALA A 1 94 ? -11.404 16.886 40.152 1.00 81.44 94 ALA A O 1
ATOM 728 N N . GLY A 1 95 ? -11.491 17.872 42.168 1.00 83.06 95 GLY A N 1
ATOM 729 C CA . GLY A 1 95 ? -10.693 19.041 41.794 1.00 83.06 95 GLY A CA 1
ATOM 730 C C . GLY A 1 95 ? -9.243 18.690 41.446 1.00 83.06 95 GLY A C 1
ATOM 731 O O . GLY A 1 95 ? -8.721 19.176 40.444 1.00 83.06 95 GLY A O 1
ATOM 732 N N . LEU A 1 96 ? -8.605 17.805 42.221 1.00 80.50 96 LEU A N 1
ATOM 733 C CA . LEU A 1 96 ? -7.252 17.314 41.932 1.00 80.50 96 LEU A CA 1
ATOM 734 C C . LEU A 1 96 ? -7.194 16.517 40.624 1.00 80.50 96 LEU A C 1
ATOM 736 O O . LEU A 1 96 ? -6.278 16.724 39.829 1.00 80.50 96 LEU A O 1
ATOM 740 N N . ALA A 1 97 ? -8.183 15.658 40.370 1.00 73.62 97 ALA A N 1
ATOM 741 C CA . ALA A 1 97 ? -8.287 14.917 39.117 1.00 73.62 97 ALA A CA 1
ATOM 742 C C . ALA A 1 97 ? -8.486 15.861 37.917 1.00 73.62 97 ALA A C 1
ATOM 744 O O . ALA A 1 97 ? -7.784 15.739 36.915 1.00 73.62 97 ALA A O 1
ATOM 745 N N . GLY A 1 98 ? -9.374 16.856 38.037 1.00 72.00 98 GLY A N 1
ATOM 746 C CA . GLY A 1 98 ? -9.597 17.856 36.989 1.00 72.00 98 GLY A CA 1
ATOM 747 C C . GLY A 1 98 ? -8.354 18.702 36.687 1.00 72.00 98 GLY A C 1
ATOM 748 O O . GLY A 1 98 ? -8.030 18.941 35.524 1.00 72.00 98 GLY A O 1
ATOM 749 N N . PHE A 1 99 ? -7.609 19.104 37.721 1.00 75.19 99 PHE A N 1
ATOM 750 C CA . PHE A 1 99 ? -6.366 19.863 37.565 1.00 75.19 99 PHE A CA 1
ATOM 751 C C . PHE A 1 99 ? -5.240 19.038 36.917 1.00 75.19 99 PHE A C 1
ATOM 753 O O . PHE A 1 99 ? -4.495 19.559 36.085 1.00 75.19 99 PHE A O 1
ATOM 760 N N . ALA A 1 100 ? -5.132 17.748 37.251 1.00 68.56 100 ALA A N 1
ATOM 761 C CA . ALA A 1 100 ? -4.173 16.841 36.624 1.00 68.56 100 ALA A CA 1
ATOM 762 C C . ALA A 1 100 ? -4.464 16.644 35.125 1.00 68.56 100 ALA A C 1
ATOM 764 O O . ALA A 1 100 ? -3.552 16.747 34.307 1.00 68.56 100 ALA A O 1
ATOM 765 N N . VAL A 1 101 ? -5.735 16.456 34.751 1.00 67.31 101 VAL A N 1
ATOM 766 C CA . VAL A 1 101 ? -6.157 16.316 33.344 1.00 67.31 101 VAL A CA 1
ATOM 767 C C . VAL A 1 101 ? -5.847 17.578 32.531 1.00 67.31 101 VAL A C 1
ATOM 769 O O . VAL A 1 101 ? -5.338 17.479 31.417 1.00 67.31 101 VAL A O 1
ATOM 772 N N . ALA A 1 102 ? -6.069 18.771 33.093 1.00 66.56 102 ALA A N 1
ATOM 773 C CA . ALA A 1 102 ? -5.773 20.034 32.411 1.00 66.56 102 ALA A CA 1
ATOM 774 C C . ALA A 1 102 ? -4.271 20.234 32.124 1.00 66.56 102 ALA A C 1
ATOM 776 O O . ALA A 1 102 ? -3.913 20.816 31.103 1.00 66.56 102 ALA A O 1
ATOM 777 N N . ARG A 1 103 ? -3.387 19.723 32.992 1.00 67.94 103 ARG A N 1
ATOM 778 C CA . ARG A 1 103 ? -1.924 19.741 32.790 1.00 67.94 103 ARG A CA 1
ATOM 779 C C . ARG A 1 103 ? -1.447 18.718 31.752 1.00 67.94 103 ARG A C 1
ATOM 781 O O . ARG A 1 103 ? -0.381 18.912 31.184 1.00 67.94 103 ARG A O 1
ATOM 788 N N . MET A 1 104 ? -2.219 17.660 31.503 1.00 58.81 104 MET A N 1
ATOM 789 C CA . MET A 1 104 ? -1.894 16.588 30.550 1.00 58.81 104 MET A CA 1
ATOM 790 C C . MET A 1 104 ? -2.437 16.841 29.135 1.00 58.81 104 MET A C 1
ATOM 792 O O . MET A 1 104 ? -2.019 16.189 28.188 1.00 58.81 104 MET A O 1
ATOM 796 N N . ALA A 1 105 ? -3.350 17.800 28.966 1.00 56.62 105 ALA A N 1
ATOM 797 C CA . ALA A 1 105 ? -3.961 18.127 27.676 1.00 56.62 105 ALA A CA 1
ATOM 798 C C . ALA A 1 105 ? -3.072 18.980 26.744 1.00 56.62 105 ALA A C 1
ATOM 800 O O . ALA A 1 105 ? -3.522 19.365 25.666 1.00 56.62 105 ALA A O 1
ATOM 801 N N . GLY A 1 106 ? -1.837 19.280 27.150 1.00 54.41 106 GLY A N 1
ATOM 802 C CA . GLY A 1 106 ? -0.909 20.157 26.441 1.00 54.41 106 GLY A CA 1
ATOM 803 C C . GLY A 1 106 ? 0.321 19.447 25.883 1.00 54.41 106 GLY A C 1
ATOM 804 O O . GLY A 1 106 ? 1.413 19.915 26.150 1.00 54.41 106 GLY A O 1
ATOM 805 N N . ASP A 1 107 ? 0.153 18.313 25.202 1.00 50.25 107 ASP A N 1
ATOM 806 C CA . ASP A 1 107 ? 0.925 17.899 24.015 1.00 50.25 107 ASP A CA 1
ATOM 807 C C . ASP A 1 107 ? 0.394 16.533 23.558 1.00 50.25 107 ASP A C 1
ATOM 809 O O . ASP A 1 107 ? 0.303 15.600 24.356 1.00 50.25 107 ASP A O 1
ATOM 813 N N . ARG A 1 108 ? -0.006 16.398 22.292 1.00 52.88 108 ARG A N 1
ATOM 814 C CA . ARG A 1 108 ? -0.405 15.103 21.713 1.00 52.88 108 ARG A CA 1
ATOM 815 C C . ARG A 1 108 ? 0.518 14.787 20.547 1.00 52.88 108 ARG A C 1
ATOM 817 O O . ARG A 1 108 ? 0.117 14.896 19.392 1.00 52.88 108 ARG A O 1
ATOM 824 N N . SER A 1 109 ? 1.754 14.416 20.863 1.00 43.34 109 SER A N 1
ATOM 825 C CA . SER A 1 109 ? 2.596 13.670 19.935 1.00 43.34 109 SER A CA 1
ATOM 826 C C . SER A 1 109 ? 2.120 12.214 19.866 1.00 43.34 109 SER A C 1
ATOM 828 O O . SER A 1 109 ? 1.544 11.663 20.806 1.00 43.34 109 SER A O 1
ATOM 830 N N . GLN A 1 110 ? 2.268 11.647 18.677 1.00 46.97 110 GLN A N 1
ATOM 831 C CA . GLN A 1 110 ? 1.714 10.380 18.225 1.00 46.97 110 GLN A CA 1
ATOM 832 C C . GLN A 1 110 ? 2.119 9.189 19.119 1.00 46.97 110 GLN A C 1
ATOM 834 O O . GLN A 1 110 ? 3.254 9.108 19.581 1.00 46.97 110 GLN A O 1
ATOM 839 N N . GLY A 1 111 ? 1.204 8.227 19.310 1.00 54.22 111 GLY A N 1
ATOM 840 C CA . GLY A 1 111 ? 1.617 6.818 19.374 1.00 54.22 111 GLY A CA 1
ATOM 841 C C . GLY A 1 111 ? 1.206 5.939 20.558 1.00 54.22 111 GLY A C 1
ATOM 842 O O . GLY A 1 111 ? 1.265 4.727 20.394 1.00 54.22 111 GLY A O 1
ATOM 843 N N . GLN A 1 112 ? 0.756 6.432 21.719 1.00 47.06 112 GLN A N 1
ATOM 844 C CA . GLN A 1 112 ? 0.328 5.519 22.803 1.00 47.06 112 GLN A CA 1
ATOM 845 C C . GLN A 1 112 ? -0.897 6.024 23.570 1.00 47.06 112 GLN A C 1
ATOM 847 O O . GLN A 1 112 ? -0.807 6.881 24.447 1.00 47.06 112 GLN A O 1
ATOM 852 N N . GLN A 1 113 ? -2.064 5.450 23.262 1.00 44.91 113 GLN A N 1
ATOM 853 C CA . GLN A 1 113 ? -3.269 5.625 24.072 1.00 44.91 113 GLN A CA 1
ATOM 854 C C . GLN A 1 113 ? -3.285 4.596 25.209 1.00 44.91 113 GLN A C 1
ATOM 856 O O . GLN A 1 113 ? -3.510 3.405 25.001 1.00 44.91 113 GLN A O 1
ATOM 861 N N . ILE A 1 114 ? -3.058 5.073 26.433 1.00 51.00 114 ILE A N 1
ATOM 862 C CA . ILE A 1 114 ? -3.210 4.299 27.666 1.00 51.00 114 ILE A CA 1
ATOM 863 C C . ILE A 1 114 ? -4.707 4.245 28.016 1.00 51.00 114 ILE A C 1
ATOM 865 O O . ILE A 1 114 ? -5.312 5.232 28.424 1.00 51.00 114 ILE A O 1
ATOM 869 N N . SER A 1 115 ? -5.278 3.050 27.851 1.00 50.06 115 SER A N 1
ATOM 870 C CA . SER A 1 115 ? -6.653 2.613 28.149 1.00 50.06 115 SER A CA 1
ATOM 871 C C . SER A 1 115 ? -7.776 3.183 27.263 1.00 50.06 115 SER A C 1
ATOM 873 O O . SER A 1 115 ? -8.268 4.288 27.466 1.00 50.06 115 SER A O 1
ATOM 875 N N . GLY A 1 116 ? -8.233 2.355 26.311 1.00 46.47 116 GLY A N 1
ATOM 876 C CA . GLY A 1 116 ? -9.504 2.530 25.594 1.00 46.47 116 GLY A CA 1
ATOM 877 C C . GLY A 1 116 ? -9.424 2.957 24.125 1.00 46.47 116 GLY A C 1
ATOM 878 O O . GLY A 1 116 ? -10.455 3.313 23.562 1.00 46.47 116 GLY A O 1
ATOM 879 N N . GLY A 1 117 ? -8.243 2.930 23.499 1.00 47.16 117 GLY A N 1
ATOM 880 C CA . GLY A 1 117 ? -8.101 3.237 22.074 1.00 47.16 117 GLY A CA 1
ATOM 881 C C . GLY A 1 117 ? -8.744 2.164 21.199 1.00 47.16 117 GLY A C 1
ATOM 882 O O . GLY A 1 117 ? -8.509 0.972 21.401 1.00 47.16 117 GLY A O 1
ATOM 883 N N . VAL A 1 118 ? -9.566 2.581 20.235 1.00 50.31 118 VAL A N 1
ATOM 884 C CA . VAL A 1 118 ? -10.067 1.698 19.176 1.00 50.31 118 VAL A CA 1
ATOM 885 C C . VAL A 1 118 ? -8.846 1.161 18.434 1.00 50.31 118 VAL A C 1
ATOM 887 O O . VAL A 1 118 ? -8.203 1.905 17.698 1.00 50.31 118 VAL A O 1
ATOM 890 N N . VAL A 1 119 ? -8.497 -0.108 18.655 1.00 66.25 119 VAL A N 1
ATOM 891 C CA . VAL A 1 119 ? -7.528 -0.801 17.802 1.00 66.25 119 VAL A CA 1
ATOM 892 C C . VAL A 1 119 ? -8.173 -0.856 16.425 1.00 66.25 119 VAL A C 1
ATOM 894 O O . VAL A 1 119 ? -9.176 -1.545 16.234 1.00 66.25 119 VAL A O 1
ATOM 897 N N . LEU A 1 120 ? -7.664 -0.047 15.499 1.00 77.19 120 LEU A N 1
ATOM 898 C CA . LEU A 1 120 ? -8.136 -0.052 14.123 1.00 77.19 120 LEU A CA 1
ATOM 899 C C . LEU A 1 120 ? -7.888 -1.442 13.536 1.00 77.19 120 LEU A C 1
ATOM 901 O O . LEU A 1 120 ? -6.814 -2.016 13.718 1.00 77.19 120 LEU A O 1
ATOM 905 N N . SER A 1 121 ? -8.871 -1.976 12.817 1.00 90.50 121 SER A N 1
ATOM 906 C CA . SER A 1 121 ? -8.641 -3.157 11.979 1.00 90.50 121 SER A CA 1
ATOM 907 C C . SER A 1 121 ? -7.578 -2.853 10.919 1.00 90.50 121 SER A C 1
ATOM 909 O O . SER A 1 121 ? -7.432 -1.701 10.512 1.00 90.50 121 SER A O 1
ATOM 911 N N . VAL A 1 122 ? -6.876 -3.876 10.426 1.00 93.44 122 VAL A N 1
ATOM 912 C CA . VAL A 1 122 ? -5.853 -3.712 9.375 1.00 93.44 122 VAL A CA 1
ATOM 913 C C . VAL A 1 122 ? -6.404 -2.952 8.166 1.00 93.44 122 VAL A C 1
ATOM 915 O O . VAL A 1 122 ? -5.765 -2.021 7.698 1.00 93.44 122 VAL A O 1
ATOM 918 N N . GLY A 1 123 ? -7.635 -3.248 7.731 1.00 92.88 123 GLY A N 1
ATOM 919 C CA . GLY A 1 123 ? -8.283 -2.509 6.639 1.00 92.88 123 GLY A CA 1
ATOM 920 C C . GLY A 1 123 ? -8.470 -1.011 6.931 1.00 92.88 123 GLY A C 1
ATOM 921 O O . GLY A 1 123 ? -8.238 -0.175 6.064 1.00 92.88 123 GLY A O 1
ATOM 922 N N . GLN A 1 124 ? -8.823 -0.639 8.167 1.00 93.88 124 GLN A N 1
ATOM 923 C CA . GLN A 1 124 ? -8.928 0.774 8.567 1.00 93.88 124 GLN A CA 1
ATOM 924 C C . GLN A 1 124 ? -7.560 1.462 8.650 1.00 93.88 124 GLN A C 1
ATOM 926 O O . GLN A 1 124 ? -7.452 2.647 8.324 1.00 93.88 124 GLN A O 1
ATOM 931 N N . GLN A 1 125 ? -6.528 0.737 9.087 1.00 95.19 125 GLN A N 1
ATOM 932 C CA . GLN A 1 125 ? -5.152 1.232 9.075 1.00 95.19 125 GLN A CA 1
ATOM 933 C C . GLN A 1 125 ? -4.692 1.477 7.633 1.00 95.19 125 GLN A C 1
ATOM 935 O O . GLN A 1 125 ? -4.256 2.582 7.328 1.00 95.19 125 GLN A O 1
ATOM 940 N N . LEU A 1 126 ? -4.908 0.515 6.729 1.00 97.38 126 LEU A N 1
ATOM 941 C CA . LEU A 1 126 ? -4.606 0.632 5.297 1.00 97.38 126 LEU A CA 1
ATOM 942 C C . LEU A 1 126 ? -5.294 1.839 4.663 1.00 97.38 126 LEU A C 1
ATOM 944 O O . LEU A 1 126 ? -4.631 2.671 4.051 1.00 97.38 126 LEU A O 1
ATOM 948 N N . THR A 1 127 ? -6.599 2.005 4.894 1.00 96.31 127 THR A N 1
ATOM 949 C CA . THR A 1 127 ? -7.342 3.179 4.403 1.00 96.31 127 THR A CA 1
ATOM 950 C C . THR A 1 127 ? -6.740 4.490 4.923 1.00 96.31 127 THR A C 1
ATOM 952 O O . THR A 1 127 ? -6.630 5.466 4.181 1.00 96.31 127 THR A O 1
ATOM 955 N N . SER A 1 128 ? -6.308 4.516 6.188 1.00 95.19 128 SER A N 1
ATOM 956 C CA . SER A 1 128 ? -5.655 5.686 6.785 1.00 95.19 128 SER A CA 1
ATOM 957 C C . SER A 1 128 ? -4.291 5.966 6.140 1.00 95.19 128 SER A C 1
ATOM 959 O O . SER A 1 128 ? -4.004 7.119 5.815 1.00 95.19 128 SER A O 1
ATOM 961 N N . CYS A 1 129 ? -3.475 4.934 5.897 1.00 97.25 129 CYS A N 1
ATOM 962 C CA . CYS A 1 129 ? -2.179 5.073 5.231 1.00 97.25 129 CYS A CA 1
ATOM 963 C C . CYS A 1 129 ? -2.324 5.509 3.769 1.00 97.25 129 CYS A C 1
ATOM 965 O O . CYS A 1 129 ? -1.581 6.381 3.322 1.00 97.25 129 CYS A O 1
ATOM 967 N N . LEU A 1 130 ? -3.316 4.991 3.041 1.00 96.25 130 LEU A N 1
ATOM 968 C CA . LEU A 1 130 ? -3.647 5.418 1.678 1.00 96.25 130 LEU A CA 1
ATOM 969 C C . LEU A 1 130 ? -4.032 6.900 1.627 1.00 96.25 130 LEU A C 1
ATOM 971 O O . LEU A 1 130 ? -3.488 7.667 0.832 1.00 96.25 130 LEU A O 1
ATOM 975 N N . GLN A 1 131 ? -4.919 7.340 2.524 1.00 95.56 131 GLN A N 1
ATOM 976 C CA . GLN A 1 131 ? -5.287 8.751 2.628 1.00 95.56 131 GLN A CA 1
ATOM 977 C C . GLN A 1 131 ? -4.069 9.626 2.956 1.00 95.56 131 GLN A C 1
ATOM 979 O O . GLN A 1 131 ? -3.877 10.682 2.344 1.00 95.56 131 GLN A O 1
ATOM 984 N N . LEU A 1 132 ? -3.230 9.193 3.900 1.00 95.75 132 LEU A N 1
ATOM 985 C CA . LEU A 1 132 ? -2.004 9.901 4.257 1.00 95.75 132 LEU A CA 1
ATOM 986 C C . LEU A 1 132 ? -1.045 9.994 3.058 1.00 95.75 132 LEU A C 1
ATOM 988 O O . LEU A 1 132 ? -0.538 11.073 2.770 1.00 95.75 132 LEU A O 1
ATOM 992 N N . SER A 1 133 ? -0.883 8.907 2.299 1.00 94.69 133 SER A N 1
ATOM 993 C CA . SER A 1 133 ? -0.042 8.824 1.089 1.00 94.69 133 SER A CA 1
ATOM 994 C C . SER A 1 133 ? -0.461 9.778 -0.031 1.00 94.69 133 SER A C 1
ATOM 996 O O . SER A 1 133 ? 0.347 10.100 -0.906 1.00 94.69 133 SER A O 1
ATOM 998 N N . ASN A 1 134 ? -1.731 10.186 -0.045 1.00 89.00 134 ASN A N 1
ATOM 999 C CA . ASN A 1 134 ? -2.290 11.083 -1.054 1.00 89.00 134 ASN A CA 1
ATOM 1000 C C . ASN A 1 134 ? -2.280 12.553 -0.622 1.00 89.00 134 ASN A C 1
ATOM 1002 O O . ASN A 1 134 ? -2.381 13.435 -1.469 1.00 89.00 134 ASN A O 1
ATOM 1006 N N . THR A 1 135 ? -2.188 12.825 0.681 1.00 90.88 135 THR A N 1
ATOM 1007 C CA . THR A 1 135 ? -2.375 14.174 1.241 1.00 90.88 135 THR A CA 1
ATOM 1008 C C . THR A 1 135 ? -1.148 14.733 1.953 1.00 90.88 135 THR A C 1
ATOM 1010 O O . THR A 1 135 ? -1.058 15.945 2.135 1.00 90.88 135 THR A O 1
ATOM 1013 N N . SER A 1 136 ? -0.220 13.881 2.386 1.00 85.94 136 SER A N 1
ATOM 1014 C CA . SER A 1 136 ? 0.931 14.289 3.185 1.00 85.94 136 SER A CA 1
ATOM 1015 C C . SER A 1 136 ? 2.109 14.712 2.316 1.00 85.94 136 SER A C 1
ATOM 1017 O O . SER A 1 136 ? 2.537 13.987 1.425 1.00 85.94 136 SER A O 1
ATOM 1019 N N . GLU A 1 137 ? 2.704 15.851 2.660 1.00 81.06 137 GLU A N 1
ATOM 1020 C CA . GLU A 1 137 ? 4.000 16.299 2.133 1.00 81.06 137 GLU A CA 1
ATOM 1021 C C . GLU A 1 137 ? 5.185 15.725 2.932 1.00 81.06 137 GLU A C 1
ATOM 1023 O O . GLU A 1 137 ? 6.331 16.103 2.702 1.00 81.06 137 GLU A O 1
ATOM 1028 N N . ARG A 1 138 ? 4.929 14.850 3.919 1.00 87.88 138 ARG A N 1
ATOM 1029 C CA . ARG A 1 138 ? 5.942 14.260 4.807 1.00 87.88 138 ARG A CA 1
ATOM 1030 C C . ARG A 1 138 ? 6.113 12.766 4.502 1.00 87.88 138 ARG A C 1
ATOM 1032 O O . ARG A 1 138 ? 5.368 11.961 5.064 1.00 87.88 138 ARG A O 1
ATOM 1039 N N . PRO A 1 139 ? 7.103 12.375 3.671 1.00 88.75 139 PRO A N 1
ATOM 1040 C CA . PRO A 1 139 ? 7.326 10.980 3.289 1.00 88.75 139 PRO A CA 1
ATOM 1041 C C . PRO A 1 139 ? 7.530 10.019 4.455 1.00 88.75 139 PRO A C 1
ATOM 1043 O O . PRO A 1 139 ? 7.001 8.915 4.434 1.00 88.75 139 PRO A O 1
ATOM 1046 N N . VAL A 1 140 ? 8.256 10.455 5.489 1.00 90.38 140 VAL A N 1
ATOM 1047 C CA . VAL A 1 140 ? 8.568 9.620 6.658 1.00 90.38 140 VAL A CA 1
ATOM 1048 C C . VAL A 1 140 ? 7.295 9.129 7.347 1.00 90.38 140 VAL A C 1
ATOM 1050 O O . VAL A 1 140 ? 7.181 7.944 7.622 1.00 90.38 140 VAL A O 1
ATOM 1053 N N . GLU A 1 141 ? 6.299 9.996 7.537 1.00 92.50 141 GLU A N 1
ATOM 1054 C CA . GLU A 1 141 ? 5.046 9.617 8.210 1.00 92.50 141 GLU A CA 1
ATOM 1055 C C . GLU A 1 141 ? 4.223 8.611 7.398 1.00 92.50 141 GLU A C 1
ATOM 1057 O O . GLU A 1 141 ? 3.540 7.758 7.961 1.00 92.50 141 GLU A O 1
ATOM 1062 N N . VAL A 1 142 ? 4.281 8.702 6.066 1.00 95.56 142 VAL A N 1
ATOM 1063 C CA . VAL A 1 142 ? 3.616 7.739 5.181 1.00 95.56 142 VAL A CA 1
ATOM 1064 C C . VAL A 1 142 ? 4.275 6.367 5.304 1.00 95.56 142 VAL A C 1
ATOM 1066 O O . VAL A 1 142 ? 3.576 5.364 5.447 1.00 95.56 142 VAL A O 1
ATOM 1069 N N . LEU A 1 143 ? 5.610 6.327 5.288 1.00 95.44 143 LEU A N 1
ATOM 1070 C CA . LEU A 1 143 ? 6.370 5.086 5.434 1.00 95.44 143 LEU A CA 1
ATOM 1071 C C . LEU A 1 143 ? 6.154 4.458 6.812 1.00 95.44 143 LEU A C 1
ATOM 1073 O O . LEU A 1 143 ? 5.840 3.277 6.875 1.00 95.44 143 LEU A O 1
ATOM 1077 N N . GLU A 1 144 ? 6.197 5.248 7.887 1.00 95.75 144 GLU A N 1
ATOM 1078 C CA . GLU A 1 144 ? 5.912 4.778 9.250 1.00 95.75 144 GLU A CA 1
ATOM 1079 C C . GLU A 1 144 ? 4.502 4.177 9.379 1.00 95.75 144 GLU A C 1
ATOM 1081 O O . GLU A 1 144 ? 4.310 3.201 10.105 1.00 95.75 144 GLU A O 1
ATOM 1086 N N . CYS A 1 145 ? 3.514 4.716 8.654 1.00 96.62 145 CYS A N 1
ATOM 1087 C CA . CYS A 1 145 ? 2.157 4.170 8.641 1.00 96.62 145 CYS A CA 1
ATOM 1088 C C . CYS A 1 145 ? 2.124 2.745 8.065 1.00 96.62 145 CYS A C 1
ATOM 1090 O O . CYS A 1 145 ? 1.573 1.836 8.691 1.00 96.62 145 CYS A O 1
ATOM 1092 N N . TYR A 1 146 ? 2.740 2.532 6.898 1.00 98.00 146 TYR A N 1
ATOM 1093 C CA . TYR A 1 146 ? 2.813 1.197 6.298 1.00 98.00 146 TYR A CA 1
ATOM 1094 C C . TYR A 1 146 ? 3.735 0.256 7.079 1.00 98.00 146 TYR A C 1
ATOM 1096 O O . TYR A 1 146 ? 3.385 -0.909 7.259 1.00 98.00 146 TYR A O 1
ATOM 1104 N N . ASP A 1 147 ? 4.867 0.748 7.586 1.00 97.44 147 ASP A N 1
ATOM 1105 C CA . ASP A 1 147 ? 5.794 -0.025 8.419 1.00 97.44 147 ASP A CA 1
ATOM 1106 C C . ASP A 1 147 ? 5.095 -0.541 9.685 1.00 97.44 147 ASP A C 1
ATOM 1108 O O . ASP A 1 147 ? 5.313 -1.683 10.086 1.00 97.44 147 ASP A O 1
ATOM 1112 N N . GLY A 1 148 ? 4.194 0.252 10.278 1.00 96.69 148 GLY A N 1
ATOM 1113 C CA . GLY A 1 148 ? 3.362 -0.180 11.401 1.00 96.69 148 GLY A CA 1
ATOM 1114 C C . GLY A 1 148 ? 2.470 -1.379 11.062 1.00 96.69 148 GLY A C 1
ATOM 1115 O O . GLY A 1 148 ? 2.385 -2.318 11.850 1.00 96.69 148 GLY A O 1
ATOM 1116 N N . ILE A 1 149 ? 1.858 -1.394 9.872 1.00 97.31 149 ILE A N 1
ATOM 1117 C CA . ILE A 1 149 ? 1.049 -2.532 9.408 1.00 97.31 149 ILE A CA 1
ATOM 1118 C C . ILE A 1 149 ? 1.940 -3.749 9.140 1.00 97.31 149 ILE A C 1
ATOM 1120 O O . ILE A 1 149 ? 1.601 -4.857 9.553 1.00 97.31 149 ILE A O 1
ATOM 1124 N N . LEU A 1 150 ? 3.075 -3.557 8.463 1.00 97.19 150 LEU A N 1
ATOM 1125 C CA . LEU A 1 150 ? 3.979 -4.641 8.067 1.00 97.19 150 LEU A CA 1
ATOM 1126 C C . LEU A 1 150 ? 4.740 -5.250 9.253 1.00 97.19 150 LEU A C 1
ATOM 1128 O O . LEU A 1 150 ? 5.113 -6.419 9.192 1.00 97.19 150 LEU A O 1
ATOM 1132 N N . ALA A 1 151 ? 4.927 -4.509 10.347 1.00 96.50 151 ALA A N 1
ATOM 1133 C CA . ALA A 1 151 ? 5.512 -5.043 11.575 1.00 96.50 151 ALA A CA 1
ATOM 1134 C C . ALA A 1 151 ? 4.660 -6.176 12.177 1.00 96.50 151 ALA A C 1
ATOM 1136 O O . ALA A 1 151 ? 5.203 -7.196 12.606 1.00 96.50 151 ALA A O 1
ATOM 1137 N N . ASP A 1 152 ? 3.334 -6.017 12.168 1.00 94.88 152 ASP A N 1
ATOM 1138 C CA . ASP A 1 152 ? 2.389 -7.013 12.688 1.00 94.88 152 ASP A CA 1
ATOM 1139 C C . ASP A 1 152 ? 1.922 -8.002 11.602 1.00 94.88 152 ASP A C 1
ATOM 1141 O O . ASP A 1 152 ? 1.617 -9.166 11.883 1.00 94.88 152 ASP A O 1
ATOM 1145 N N . HIS A 1 153 ? 1.874 -7.550 10.347 1.00 95.88 153 HIS A N 1
ATOM 1146 C CA . HIS A 1 153 ? 1.374 -8.295 9.194 1.00 95.88 153 HIS A CA 1
ATOM 1147 C C . HIS A 1 153 ? 2.364 -8.234 8.017 1.00 95.88 153 HIS A C 1
ATOM 1149 O O . HIS A 1 153 ? 2.062 -7.621 6.992 1.00 95.88 153 HIS A O 1
ATOM 1155 N N . PRO A 1 154 ? 3.524 -8.911 8.110 1.00 96.62 154 PRO A N 1
ATOM 1156 C CA . PRO A 1 154 ? 4.605 -8.776 7.126 1.00 96.62 154 PRO A CA 1
ATOM 1157 C C . PRO A 1 154 ? 4.240 -9.260 5.717 1.00 96.62 154 PRO A C 1
ATOM 1159 O O . PRO A 1 154 ? 4.825 -8.805 4.747 1.00 96.62 154 PRO A O 1
ATOM 1162 N N . ALA A 1 155 ? 3.255 -10.154 5.592 1.00 96.75 155 ALA A N 1
ATOM 1163 C CA . ALA A 1 155 ? 2.760 -10.660 4.309 1.00 96.75 155 ALA A CA 1
ATOM 1164 C C . ALA A 1 155 ? 1.483 -9.938 3.826 1.00 96.75 155 ALA A C 1
ATOM 1166 O O . ALA A 1 155 ? 0.713 -10.490 3.040 1.00 96.75 155 ALA A O 1
ATOM 1167 N N . ASN A 1 156 ? 1.185 -8.742 4.348 1.00 98.25 156 ASN A N 1
ATOM 1168 C CA . ASN A 1 156 ? 0.025 -7.979 3.900 1.00 98.25 156 ASN A CA 1
ATOM 1169 C C . ASN A 1 156 ? 0.279 -7.400 2.499 1.00 98.25 156 ASN A C 1
ATOM 1171 O O . ASN A 1 156 ? 0.988 -6.407 2.347 1.00 98.25 156 ASN A O 1
ATOM 1175 N N . VAL A 1 157 ? -0.331 -8.028 1.492 1.00 98.38 157 VAL A N 1
ATOM 1176 C CA . VAL A 1 157 ? -0.176 -7.690 0.068 1.00 98.38 157 VAL A CA 1
ATOM 1177 C C . VAL A 1 157 ? -0.501 -6.224 -0.215 1.00 98.38 157 VAL A C 1
ATOM 1179 O O . VAL A 1 157 ? 0.252 -5.556 -0.916 1.00 98.38 157 VAL A O 1
ATOM 1182 N N . GLU A 1 158 ? -1.589 -5.700 0.350 1.00 98.12 158 GLU A N 1
ATOM 1183 C CA . GLU A 1 158 ? -2.031 -4.322 0.121 1.00 98.12 158 GLU A CA 1
ATOM 1184 C C . GLU A 1 158 ? -1.026 -3.308 0.698 1.00 98.12 158 GLU A C 1
ATOM 1186 O O . GLU A 1 158 ? -0.619 -2.373 0.008 1.00 98.12 158 GLU A O 1
ATOM 1191 N N . ALA A 1 159 ? -0.547 -3.526 1.928 1.00 98.44 159 ALA A N 1
ATOM 1192 C CA . ALA A 1 159 ? 0.455 -2.670 2.564 1.00 98.44 159 ALA A CA 1
ATOM 1193 C C . ALA A 1 159 ? 1.783 -2.673 1.796 1.00 98.44 159 ALA A C 1
ATOM 1195 O O . ALA A 1 159 ? 2.327 -1.602 1.535 1.00 98.44 159 ALA A O 1
ATOM 1196 N N . LEU A 1 160 ? 2.279 -3.853 1.404 1.00 98.69 160 LEU A N 1
ATOM 1197 C CA . LEU A 1 160 ? 3.476 -3.990 0.569 1.00 98.69 160 LEU A CA 1
ATOM 1198 C C . LEU A 1 160 ? 3.297 -3.236 -0.757 1.00 98.69 160 LEU A C 1
ATOM 1200 O O . LEU A 1 160 ? 4.117 -2.390 -1.116 1.00 98.69 160 LEU A O 1
ATOM 1204 N N . THR A 1 161 ? 2.171 -3.466 -1.437 1.00 98.56 161 THR A N 1
ATOM 1205 C CA . THR A 1 161 ? 1.862 -2.846 -2.731 1.00 98.56 161 THR A CA 1
ATOM 1206 C C . THR A 1 161 ? 1.889 -1.323 -2.654 1.00 98.56 161 THR A C 1
ATOM 1208 O O . THR A 1 161 ? 2.595 -0.659 -3.416 1.00 98.56 161 THR A O 1
ATOM 1211 N N . TYR A 1 162 ? 1.143 -0.748 -1.713 1.00 98.06 162 TYR A N 1
ATOM 1212 C CA . TYR A 1 162 ? 0.987 0.699 -1.638 1.00 98.06 162 TYR A CA 1
ATOM 1213 C C . TYR A 1 162 ? 2.181 1.413 -1.000 1.00 98.06 162 TYR A C 1
ATOM 1215 O O . TYR A 1 162 ? 2.465 2.558 -1.366 1.00 98.06 162 TYR A O 1
ATOM 1223 N N . ARG A 1 163 ? 2.944 0.739 -0.131 1.00 97.88 163 ARG A N 1
ATOM 1224 C CA . ARG A 1 163 ? 4.244 1.232 0.344 1.00 97.88 163 ARG A CA 1
ATOM 1225 C C . ARG A 1 163 ? 5.266 1.288 -0.791 1.00 97.88 163 ARG A C 1
ATOM 1227 O O . ARG A 1 163 ? 5.917 2.318 -0.968 1.00 97.88 163 ARG A O 1
ATOM 1234 N N . GLY A 1 164 ? 5.371 0.218 -1.583 1.00 96.56 164 GLY A N 1
ATOM 1235 C CA . GLY A 1 164 ? 6.233 0.167 -2.766 1.00 96.56 164 GLY A CA 1
ATOM 1236 C C . GLY A 1 164 ? 5.862 1.241 -3.787 1.00 96.56 164 GLY A C 1
ATOM 1237 O O . GLY A 1 164 ? 6.716 2.012 -4.220 1.00 96.56 164 GLY A O 1
ATOM 1238 N N . TRP A 1 165 ? 4.571 1.384 -4.097 1.00 95.94 165 TRP A N 1
ATOM 1239 C CA . TRP A 1 165 ? 4.087 2.435 -4.994 1.00 95.94 165 TRP A CA 1
ATOM 1240 C C . TRP A 1 165 ? 4.387 3.849 -4.488 1.00 95.94 165 TRP A C 1
ATOM 1242 O O . TRP A 1 165 ? 4.760 4.723 -5.271 1.00 95.94 165 TRP A O 1
ATOM 1252 N N . PHE A 1 166 ? 4.250 4.097 -3.183 1.00 95.88 166 PHE A N 1
ATOM 1253 C CA . PHE A 1 166 ? 4.607 5.388 -2.604 1.00 95.88 166 PHE A CA 1
ATOM 1254 C C . PHE A 1 166 ? 6.093 5.708 -2.804 1.00 95.88 166 PHE A C 1
ATOM 1256 O O . PHE A 1 166 ? 6.416 6.794 -3.280 1.00 95.88 166 PHE A O 1
ATOM 1263 N N . LEU A 1 167 ? 6.982 4.753 -2.512 1.00 93.69 167 LEU A N 1
ATOM 1264 C CA . LEU A 1 167 ? 8.423 4.905 -2.723 1.00 93.69 167 LEU A CA 1
ATOM 1265 C C . LEU A 1 167 ? 8.7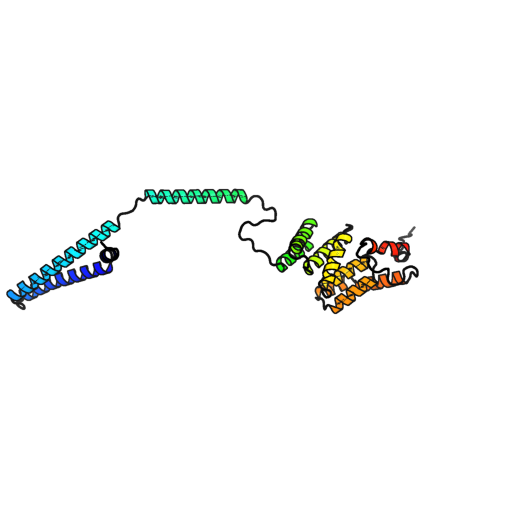69 5.139 -4.197 1.00 93.69 167 LEU A C 1
ATOM 1267 O O . LEU A 1 167 ? 9.550 6.042 -4.487 1.00 93.69 167 LEU A O 1
ATOM 1271 N N . LEU A 1 168 ? 8.140 4.410 -5.126 1.00 91.06 168 LEU A N 1
ATOM 1272 C CA . LEU A 1 168 ? 8.296 4.673 -6.557 1.00 91.06 168 LEU A CA 1
ATOM 1273 C C . LEU A 1 168 ? 7.861 6.092 -6.905 1.00 91.06 168 LEU A C 1
ATOM 1275 O O . LEU A 1 168 ? 8.615 6.812 -7.533 1.00 91.06 168 LEU A O 1
ATOM 1279 N N . ARG A 1 169 ? 6.691 6.566 -6.466 1.00 90.38 169 ARG A N 1
ATOM 1280 C CA . ARG A 1 169 ? 6.268 7.947 -6.768 1.00 90.38 169 ARG A CA 1
ATOM 1281 C C . ARG A 1 169 ? 7.262 9.004 -6.281 1.00 90.38 169 ARG A C 1
ATOM 1283 O O . ARG A 1 169 ? 7.383 10.035 -6.936 1.00 90.38 169 ARG A O 1
ATOM 1290 N N . LEU A 1 170 ? 7.955 8.762 -5.167 1.00 88.81 170 LEU A N 1
ATOM 1291 C CA . LEU A 1 170 ? 9.041 9.632 -4.708 1.00 88.81 170 LEU A CA 1
ATOM 1292 C C . LEU A 1 170 ? 10.273 9.517 -5.609 1.00 88.81 170 LEU A C 1
ATOM 1294 O O . LEU A 1 170 ? 10.867 10.535 -5.958 1.00 88.81 170 LEU A O 1
ATOM 1298 N N . ASP A 1 171 ? 10.631 8.298 -6.011 1.00 84.31 171 ASP A N 1
ATOM 1299 C CA . ASP A 1 171 ? 11.719 8.046 -6.957 1.00 84.31 171 ASP A CA 1
ATOM 1300 C C . ASP A 1 171 ? 11.521 8.848 -8.259 1.00 84.31 171 ASP A C 1
ATOM 1302 O O . ASP A 1 171 ? 12.367 9.625 -8.701 1.00 84.31 171 ASP A O 1
ATOM 1306 N N . LEU A 1 172 ? 10.286 8.830 -8.759 1.00 77.25 172 LEU A N 1
ATOM 1307 C CA . LEU A 1 172 ? 9.846 9.563 -9.944 1.00 77.25 172 LEU A CA 1
ATOM 1308 C C . LEU A 1 172 ? 9.879 11.094 -9.808 1.00 77.25 172 LEU A C 1
ATOM 1310 O O . LEU A 1 172 ? 9.717 11.798 -10.805 1.00 77.25 172 LEU A O 1
ATOM 1314 N N . GLN A 1 173 ? 10.077 11.622 -8.600 1.00 79.94 173 GLN A N 1
ATOM 1315 C CA . GLN A 1 173 ? 10.290 13.048 -8.335 1.00 79.94 173 GLN A CA 1
ATOM 1316 C C . GLN A 1 173 ? 11.783 13.410 -8.242 1.00 79.94 173 GLN A C 1
ATOM 1318 O O . GLN A 1 173 ? 12.125 14.515 -7.819 1.00 79.94 173 GLN A O 1
ATOM 1323 N N . GLY A 1 174 ? 12.674 12.498 -8.644 1.00 72.81 174 GLY A N 1
ATOM 1324 C CA . GLY A 1 174 ? 14.125 12.686 -8.622 1.00 72.81 174 GLY A CA 1
ATOM 1325 C C . GLY A 1 174 ? 14.777 12.298 -7.295 1.00 72.81 174 GLY A C 1
ATOM 1326 O O . GLY A 1 174 ? 15.936 12.640 -7.062 1.00 72.81 174 GLY A O 1
ATOM 1327 N N . MET A 1 175 ? 14.046 11.612 -6.414 1.00 73.94 175 MET A N 1
ATOM 1328 C CA . MET A 1 175 ? 14.655 10.895 -5.294 1.00 73.94 175 MET A CA 1
ATOM 1329 C C . MET A 1 175 ? 15.095 9.505 -5.784 1.00 73.94 175 MET A C 1
ATOM 1331 O O . MET A 1 175 ? 14.680 9.083 -6.851 1.00 73.94 175 MET A O 1
ATOM 1335 N N . THR A 1 176 ? 15.955 8.792 -5.060 1.00 79.25 176 THR A N 1
ATOM 1336 C CA . THR A 1 176 ? 16.356 7.426 -5.453 1.00 79.25 176 THR A CA 1
ATOM 1337 C C . THR A 1 176 ? 15.878 6.456 -4.388 1.00 79.25 176 THR A C 1
ATOM 1339 O O . THR A 1 176 ? 16.450 6.374 -3.301 1.00 79.25 176 THR A O 1
ATOM 1342 N N . PHE A 1 177 ? 14.784 5.765 -4.687 1.00 84.56 177 PHE A N 1
ATOM 1343 C CA . PHE A 1 177 ? 14.108 4.819 -3.804 1.00 84.56 177 PHE A CA 1
ATOM 1344 C C . PHE A 1 177 ? 13.755 3.498 -4.490 1.00 84.56 177 PHE A C 1
ATOM 1346 O O . PHE A 1 177 ? 13.202 2.627 -3.819 1.00 84.56 177 PHE A O 1
ATOM 1353 N N . VAL A 1 178 ? 14.092 3.307 -5.771 1.00 83.00 178 VAL A N 1
ATOM 1354 C CA . VAL A 1 178 ? 13.817 2.060 -6.506 1.00 83.00 178 VAL A CA 1
ATOM 1355 C C . VAL A 1 178 ? 14.277 0.803 -5.752 1.00 83.00 178 VAL A C 1
ATOM 1357 O O . VAL A 1 178 ? 13.495 -0.134 -5.617 1.00 83.00 178 VAL A O 1
ATOM 1360 N N . GLU A 1 179 ? 15.466 0.819 -5.139 1.00 82.25 179 GLU A N 1
ATOM 1361 C CA . GLU A 1 179 ? 16.006 -0.314 -4.363 1.00 82.25 179 GLU A CA 1
ATOM 1362 C C . GLU A 1 179 ? 15.153 -0.669 -3.137 1.00 82.25 179 GLU A C 1
ATOM 1364 O O . GLU A 1 179 ? 15.090 -1.821 -2.720 1.00 82.25 179 GLU A O 1
ATOM 1369 N N . GLN A 1 180 ? 14.482 0.320 -2.544 1.00 86.56 180 GLN A N 1
ATOM 1370 C CA . GLN A 1 180 ? 13.582 0.107 -1.409 1.00 86.56 180 GLN A CA 1
ATOM 1371 C C . GLN A 1 180 ? 12.169 -0.236 -1.878 1.00 86.56 180 GLN A C 1
ATOM 1373 O O . GLN A 1 180 ? 11.453 -0.973 -1.204 1.00 86.56 180 GLN A O 1
ATOM 1378 N N . ALA A 1 181 ? 11.748 0.314 -3.014 1.00 89.81 181 ALA A N 1
ATOM 1379 C CA . ALA A 1 181 ? 10.406 0.152 -3.538 1.00 89.81 181 ALA A CA 1
ATOM 1380 C C . ALA A 1 181 ? 10.195 -1.224 -4.175 1.00 89.81 181 ALA A C 1
ATOM 1382 O O . ALA A 1 181 ? 9.163 -1.855 -3.946 1.00 89.81 181 ALA A O 1
ATOM 1383 N N . TRP A 1 182 ? 11.179 -1.688 -4.948 1.00 90.69 182 TRP A N 1
ATOM 1384 C CA . TRP A 1 182 ? 11.073 -2.894 -5.758 1.00 90.69 182 TRP A CA 1
ATOM 1385 C C . TRP A 1 182 ? 10.785 -4.164 -4.944 1.00 90.69 182 TRP A C 1
ATOM 1387 O O . TRP A 1 182 ? 9.798 -4.830 -5.268 1.00 90.69 182 TRP A O 1
ATOM 1397 N N . PRO A 1 183 ? 11.507 -4.455 -3.838 1.00 91.19 183 PRO A N 1
ATOM 1398 C CA . PRO A 1 183 ? 11.242 -5.655 -3.042 1.00 91.19 183 PRO A CA 1
ATOM 1399 C C . PRO A 1 183 ? 9.813 -5.705 -2.493 1.00 91.19 183 PRO A C 1
ATOM 1401 O O . PRO A 1 183 ? 9.220 -6.769 -2.402 1.00 91.19 183 PRO A O 1
ATOM 1404 N N . ASN A 1 184 ? 9.207 -4.550 -2.189 1.00 95.31 184 ASN A N 1
ATOM 1405 C CA . ASN A 1 184 ? 7.831 -4.509 -1.686 1.00 95.31 184 ASN A CA 1
ATOM 1406 C C . ASN A 1 184 ? 6.831 -4.996 -2.746 1.00 95.31 184 ASN A C 1
ATOM 1408 O O . ASN A 1 184 ? 5.904 -5.742 -2.437 1.00 95.31 184 ASN A O 1
ATOM 1412 N N . LEU A 1 185 ? 7.002 -4.569 -3.998 1.00 95.44 185 LEU A N 1
ATOM 1413 C CA . LEU A 1 185 ? 6.114 -4.975 -5.084 1.00 95.44 185 LEU A CA 1
ATOM 1414 C C . LEU A 1 185 ? 6.363 -6.419 -5.522 1.00 95.44 185 LEU A C 1
ATOM 1416 O O . LEU A 1 185 ? 5.420 -7.121 -5.886 1.00 95.44 185 LEU A O 1
ATOM 1420 N N . GLU A 1 186 ? 7.617 -6.860 -5.483 1.00 93.25 186 GLU A N 1
ATOM 1421 C CA . GLU A 1 186 ? 7.972 -8.252 -5.725 1.00 93.25 186 GLU A CA 1
ATOM 1422 C C . GLU A 1 186 ? 7.355 -9.175 -4.674 1.00 93.25 186 GLU A C 1
ATOM 1424 O O . GLU A 1 186 ? 6.656 -10.117 -5.042 1.00 93.25 186 GLU A O 1
ATOM 1429 N N . ASP A 1 187 ? 7.529 -8.865 -3.387 1.00 96.06 187 ASP A N 1
ATOM 1430 C CA . ASP A 1 187 ? 6.942 -9.634 -2.291 1.00 96.06 187 ASP A CA 1
ATOM 1431 C C . ASP A 1 187 ? 5.414 -9.685 -2.418 1.00 96.06 187 ASP A C 1
ATOM 1433 O O . ASP A 1 187 ? 4.813 -10.751 -2.274 1.00 96.06 187 ASP A O 1
ATOM 1437 N N . ALA A 1 188 ? 4.769 -8.561 -2.755 1.00 98.06 188 ALA A N 1
ATOM 1438 C CA . ALA A 1 188 ? 3.325 -8.516 -2.973 1.00 98.06 188 ALA A CA 1
ATOM 1439 C C . ALA A 1 188 ? 2.874 -9.489 -4.076 1.00 98.06 188 ALA A C 1
ATOM 1441 O O . ALA A 1 188 ? 1.941 -10.263 -3.857 1.00 98.06 188 ALA A O 1
ATOM 1442 N N . VAL A 1 189 ? 3.556 -9.501 -5.228 1.00 96.69 189 VAL A N 1
ATOM 1443 C CA . VAL A 1 189 ? 3.249 -10.417 -6.341 1.00 96.69 189 VAL A CA 1
ATOM 1444 C C . VAL A 1 189 ? 3.627 -11.865 -6.025 1.00 96.69 189 VAL A C 1
ATOM 1446 O O . VAL A 1 189 ? 2.943 -12.786 -6.470 1.00 96.69 189 VAL A O 1
ATOM 1449 N N . ALA A 1 190 ? 4.691 -12.098 -5.258 1.00 96.19 190 ALA A N 1
ATOM 1450 C CA . ALA A 1 190 ? 5.074 -13.436 -4.822 1.00 96.19 190 ALA A CA 1
ATOM 1451 C C . ALA A 1 190 ? 4.023 -14.045 -3.877 1.00 96.19 190 ALA A C 1
ATOM 1453 O O . ALA A 1 190 ? 3.755 -15.247 -3.943 1.00 96.19 190 ALA A O 1
ATOM 1454 N N . ILE A 1 191 ? 3.415 -13.221 -3.016 1.00 98.12 191 ILE A N 1
ATOM 1455 C CA . ILE A 1 191 ? 2.363 -13.632 -2.079 1.00 98.12 191 ILE A CA 1
ATOM 1456 C C . ILE A 1 191 ? 1.017 -13.796 -2.794 1.00 98.12 191 ILE A C 1
ATOM 1458 O O . ILE A 1 191 ? 0.353 -14.819 -2.613 1.00 98.12 191 ILE A O 1
ATOM 1462 N N . ASP A 1 192 ? 0.612 -12.807 -3.592 1.00 98.00 192 ASP A N 1
ATOM 1463 C CA . ASP A 1 192 ? -0.611 -12.849 -4.392 1.00 98.00 192 ASP A CA 1
ATOM 1464 C C . ASP A 1 192 ? -0.322 -12.458 -5.850 1.00 98.00 192 ASP A C 1
ATOM 1466 O O . ASP A 1 192 ? -0.389 -11.282 -6.228 1.00 98.00 192 ASP A O 1
ATOM 1470 N N . PRO A 1 193 ? -0.055 -13.458 -6.711 1.00 96.62 193 PRO A N 1
ATOM 1471 C CA . PRO A 1 193 ? 0.204 -13.226 -8.125 1.00 96.62 193 PRO A CA 1
ATOM 1472 C C . PRO A 1 193 ? -0.973 -12.607 -8.882 1.00 96.62 193 PRO A C 1
ATOM 1474 O O . PRO A 1 193 ? -0.773 -12.151 -10.007 1.00 96.62 193 PRO A O 1
ATOM 1477 N N . ALA A 1 194 ? -2.184 -12.622 -8.323 1.00 96.25 194 ALA A N 1
ATOM 1478 C CA . ALA A 1 194 ? -3.385 -12.080 -8.943 1.00 96.25 194 ALA A CA 1
ATOM 1479 C C . ALA A 1 194 ? -3.803 -10.731 -8.333 1.00 96.25 194 ALA A C 1
ATOM 1481 O O . ALA A 1 194 ? -4.910 -10.279 -8.613 1.00 96.25 194 ALA A O 1
ATOM 1482 N N . TYR A 1 195 ? -2.957 -10.079 -7.523 1.00 98.00 195 TYR A N 1
ATOM 1483 C CA . TYR A 1 195 ? -3.257 -8.757 -6.970 1.00 98.00 195 TYR A CA 1
ATOM 1484 C C . TYR A 1 195 ? -3.042 -7.656 -8.028 1.00 98.00 195 TYR A C 1
ATOM 1486 O O . TYR A 1 195 ? -1.889 -7.332 -8.337 1.00 98.00 195 TYR A O 1
ATOM 1494 N N . PRO A 1 196 ? -4.106 -7.065 -8.612 1.00 98.00 196 PRO A N 1
ATOM 1495 C CA . PRO A 1 196 ? -3.963 -6.254 -9.822 1.00 98.00 196 PRO A CA 1
ATOM 1496 C C . PRO A 1 196 ? -3.146 -4.976 -9.599 1.00 98.00 196 PRO A C 1
ATOM 1498 O O . PRO A 1 196 ? -2.331 -4.607 -10.440 1.00 98.00 196 PRO A O 1
ATOM 1501 N N . ASP A 1 197 ? -3.299 -4.324 -8.448 1.00 97.94 197 ASP A N 1
ATOM 1502 C CA . ASP A 1 197 ? -2.605 -3.070 -8.146 1.00 97.94 197 ASP A CA 1
ATOM 1503 C C . ASP A 1 197 ? -1.078 -3.260 -8.154 1.00 97.94 197 ASP A C 1
ATOM 1505 O O . ASP A 1 197 ? -0.344 -2.452 -8.721 1.00 97.94 197 ASP A O 1
ATOM 1509 N N . ALA A 1 198 ? -0.584 -4.374 -7.597 1.00 98.12 198 ALA A N 1
ATOM 1510 C CA . ALA A 1 198 ? 0.845 -4.684 -7.617 1.00 98.12 198 ALA A CA 1
ATOM 1511 C C . ALA A 1 198 ? 1.348 -4.914 -9.046 1.00 98.12 198 ALA A C 1
ATOM 1513 O O . ALA A 1 198 ? 2.426 -4.435 -9.397 1.00 98.12 198 ALA A O 1
ATOM 1514 N N . ARG A 1 199 ? 0.553 -5.595 -9.884 1.00 98.19 199 ARG A N 1
ATOM 1515 C CA . ARG A 1 199 ? 0.868 -5.825 -11.301 1.00 98.19 199 ARG A CA 1
ATOM 1516 C C . ARG A 1 199 ? 1.006 -4.512 -12.063 1.00 98.19 199 ARG A C 1
ATOM 1518 O O . ARG A 1 199 ? 2.050 -4.258 -12.660 1.00 98.19 199 ARG A O 1
ATOM 1525 N N . VAL A 1 200 ? 0.009 -3.630 -11.983 1.00 98.19 200 VAL A N 1
ATOM 1526 C CA . VAL A 1 200 ? 0.055 -2.356 -12.717 1.00 98.19 200 VAL A CA 1
ATOM 1527 C C . VAL A 1 200 ? 1.150 -1.424 -12.195 1.00 98.19 200 VAL A C 1
ATOM 1529 O O . VAL A 1 200 ? 1.834 -0.782 -12.992 1.00 98.19 200 VAL A O 1
ATOM 1532 N N . PHE A 1 201 ? 1.399 -1.375 -10.882 1.00 97.25 201 PHE A N 1
ATOM 1533 C CA . PHE A 1 201 ? 2.487 -0.556 -10.339 1.00 97.25 201 PHE A CA 1
ATOM 1534 C C . PHE A 1 201 ? 3.866 -1.069 -10.762 1.00 97.25 201 PHE A C 1
ATOM 1536 O O . PHE A 1 201 ? 4.734 -0.253 -11.081 1.00 97.25 201 PHE A O 1
ATOM 1543 N N . ARG A 1 202 ? 4.063 -2.393 -10.850 1.00 95.75 202 ARG A N 1
ATOM 1544 C CA . ARG A 1 202 ? 5.287 -2.973 -11.424 1.00 95.75 202 ARG A CA 1
ATOM 1545 C C . ARG A 1 202 ? 5.413 -2.669 -12.910 1.00 95.75 202 ARG A C 1
ATOM 1547 O O . ARG A 1 202 ? 6.495 -2.265 -13.320 1.00 95.75 202 ARG A O 1
ATOM 1554 N N .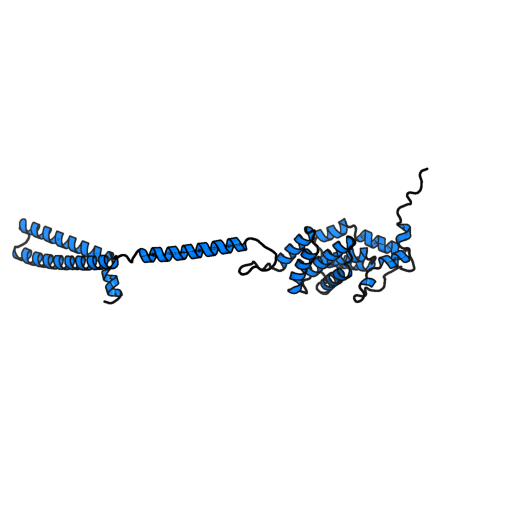 ALA A 1 203 ? 4.337 -2.769 -13.692 1.00 96.81 203 ALA A N 1
ATOM 1555 C CA . ALA A 1 203 ? 4.356 -2.408 -15.111 1.00 96.81 203 ALA A CA 1
ATOM 1556 C C . ALA A 1 203 ? 4.782 -0.945 -15.332 1.00 96.81 203 ALA A C 1
ATOM 1558 O O . ALA A 1 203 ? 5.651 -0.663 -16.157 1.00 96.81 203 ALA A O 1
ATOM 1559 N N . ILE A 1 204 ? 4.228 -0.013 -14.547 1.00 95.56 204 ILE A N 1
ATOM 1560 C CA . ILE A 1 204 ? 4.606 1.409 -14.593 1.00 95.56 204 ILE A CA 1
ATOM 1561 C C . ILE A 1 204 ? 6.091 1.592 -14.259 1.00 95.56 204 ILE A C 1
ATOM 1563 O O . ILE A 1 204 ? 6.785 2.343 -14.946 1.00 95.56 204 ILE A O 1
ATOM 1567 N N . ALA A 1 205 ? 6.573 0.930 -13.205 1.00 92.69 205 ALA A N 1
ATOM 1568 C CA . ALA A 1 205 ? 7.967 1.016 -12.782 1.00 92.69 205 ALA A CA 1
ATOM 1569 C C . ALA A 1 205 ? 8.916 0.473 -13.858 1.00 92.69 205 ALA A C 1
ATOM 1571 O O . ALA A 1 205 ? 9.843 1.162 -14.265 1.00 92.69 205 ALA A O 1
ATOM 1572 N N . LEU A 1 206 ? 8.640 -0.731 -14.358 1.00 93.69 206 LEU A N 1
ATOM 1573 C CA . LEU A 1 206 ? 9.441 -1.416 -15.368 1.00 93.69 20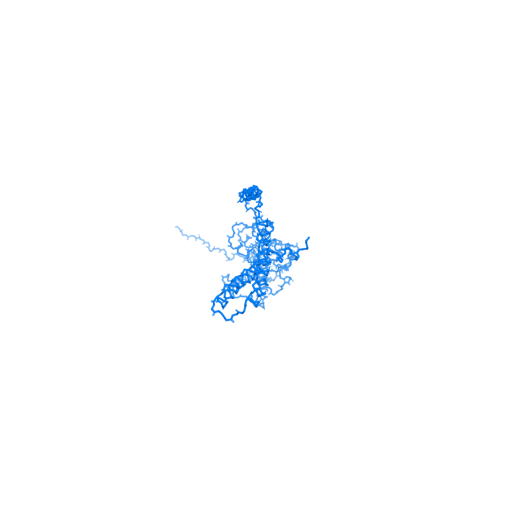6 LEU A CA 1
ATOM 1574 C C . LEU A 1 206 ? 9.527 -0.614 -16.666 1.00 93.69 206 LEU A C 1
ATOM 1576 O O . LEU A 1 206 ? 10.622 -0.421 -17.184 1.00 93.69 206 LEU A O 1
ATOM 1580 N N . ASN A 1 207 ? 8.413 -0.058 -17.145 1.00 94.56 207 ASN A N 1
ATOM 1581 C CA . ASN A 1 207 ? 8.428 0.784 -18.339 1.00 94.56 207 ASN A CA 1
ATOM 1582 C C . ASN A 1 207 ? 9.358 2.002 -18.169 1.00 94.56 207 ASN A C 1
ATOM 1584 O O . ASN A 1 207 ? 10.113 2.347 -19.073 1.00 94.56 207 ASN A O 1
ATOM 1588 N N . ARG A 1 208 ? 9.365 2.622 -16.982 1.00 91.06 208 ARG A N 1
ATOM 1589 C CA . ARG A 1 208 ? 10.261 3.751 -16.674 1.00 91.06 208 ARG A CA 1
ATOM 1590 C C . ARG A 1 208 ? 11.715 3.354 -16.471 1.00 91.06 208 ARG A C 1
ATOM 1592 O O . ARG A 1 208 ? 12.580 4.180 -16.716 1.00 91.06 208 ARG A O 1
ATOM 1599 N N . LEU A 1 209 ? 11.963 2.122 -16.045 1.00 90.50 209 LEU A N 1
ATOM 1600 C CA . LEU A 1 209 ? 13.293 1.518 -15.932 1.00 90.50 209 LEU A CA 1
ATOM 1601 C C . LEU A 1 209 ? 13.758 0.921 -17.269 1.00 90.50 209 LEU A C 1
ATOM 1603 O O . LEU A 1 209 ? 14.734 0.177 -17.321 1.00 90.50 209 LEU A O 1
ATOM 1607 N N . CYS A 1 210 ? 13.060 1.260 -18.355 1.00 93.25 210 CYS A N 1
ATOM 1608 C CA . CYS A 1 210 ? 13.350 0.849 -19.716 1.00 93.25 210 CYS A CA 1
ATOM 1609 C C . CYS A 1 210 ? 13.287 -0.675 -19.936 1.00 93.25 210 CYS A C 1
ATOM 1611 O O . CYS A 1 210 ? 14.090 -1.243 -20.675 1.00 93.25 210 CYS A O 1
ATOM 1613 N N . ARG A 1 211 ? 12.303 -1.327 -19.301 1.00 93.50 211 ARG A N 1
ATOM 1614 C CA . ARG A 1 211 ? 12.035 -2.778 -19.321 1.00 93.50 211 ARG A CA 1
ATOM 1615 C C . ARG A 1 211 ? 10.685 -3.091 -19.977 1.00 93.50 211 ARG A C 1
ATOM 1617 O O . ARG A 1 211 ? 9.737 -3.453 -19.274 1.00 93.50 211 ARG A O 1
ATOM 1624 N N . PRO A 1 212 ? 10.533 -2.893 -21.297 1.00 95.38 212 PRO A N 1
ATOM 1625 C CA . PRO A 1 212 ? 9.216 -2.949 -21.918 1.00 95.38 212 PRO A CA 1
ATOM 1626 C C . PRO A 1 212 ? 8.630 -4.368 -21.962 1.00 95.38 212 PRO A C 1
ATOM 1628 O O . PRO A 1 212 ? 7.430 -4.522 -21.754 1.00 95.38 212 PRO A O 1
ATOM 1631 N N . ASP A 1 213 ? 9.447 -5.412 -22.143 1.00 94.38 213 ASP A N 1
ATOM 1632 C CA . ASP A 1 213 ? 8.934 -6.790 -22.192 1.00 94.38 213 ASP A CA 1
ATOM 1633 C C . ASP A 1 213 ? 8.393 -7.232 -20.827 1.00 94.38 213 ASP A C 1
ATOM 1635 O O . ASP A 1 213 ? 7.293 -7.781 -20.736 1.00 94.38 213 ASP A O 1
ATOM 1639 N N . GLU A 1 214 ? 9.133 -6.968 -19.744 1.00 94.12 214 GLU A N 1
ATOM 1640 C CA . GLU A 1 214 ? 8.659 -7.264 -18.394 1.00 94.12 214 GLU A CA 1
ATOM 1641 C C . GLU A 1 214 ? 7.447 -6.402 -18.028 1.00 94.12 214 GLU A C 1
ATOM 1643 O O . GLU A 1 214 ? 6.511 -6.901 -17.406 1.00 94.12 214 GLU A O 1
ATOM 1648 N N . ALA A 1 215 ? 7.421 -5.129 -18.438 1.00 95.81 215 ALA A N 1
ATOM 1649 C CA . ALA A 1 215 ? 6.259 -4.269 -18.231 1.00 95.81 215 ALA A CA 1
ATOM 1650 C C . ALA A 1 215 ? 5.013 -4.801 -18.958 1.00 95.81 215 ALA A C 1
ATOM 1652 O O . ALA A 1 215 ? 3.925 -4.815 -18.377 1.00 95.81 215 ALA A O 1
ATOM 1653 N N . SER A 1 216 ? 5.173 -5.282 -20.195 1.00 97.06 216 SER A N 1
ATOM 1654 C CA . SER A 1 216 ? 4.101 -5.919 -20.965 1.00 97.06 216 SER A CA 1
ATOM 1655 C C . SER A 1 216 ? 3.586 -7.174 -20.261 1.00 97.06 216 SER A C 1
ATOM 1657 O O . SER A 1 216 ? 2.379 -7.328 -20.090 1.00 97.06 216 SER A O 1
ATOM 1659 N N . ALA A 1 217 ? 4.484 -8.034 -19.771 1.00 96.12 217 ALA A N 1
ATOM 1660 C CA . ALA A 1 217 ? 4.106 -9.243 -19.039 1.00 96.12 217 ALA A CA 1
ATOM 1661 C C . ALA A 1 217 ? 3.320 -8.934 -17.749 1.00 96.12 217 ALA A C 1
ATOM 1663 O O . ALA A 1 217 ? 2.368 -9.640 -17.407 1.00 96.12 217 ALA A O 1
ATOM 1664 N N . GLU A 1 218 ? 3.674 -7.862 -17.032 1.00 97.44 218 GLU A N 1
ATOM 1665 C CA . GLU A 1 218 ? 2.899 -7.418 -15.870 1.00 97.44 218 GLU A CA 1
ATOM 1666 C C . GLU A 1 218 ? 1.510 -6.883 -16.260 1.00 97.44 218 GLU A C 1
ATOM 1668 O O . GLU A 1 218 ? 0.553 -7.115 -15.521 1.00 97.44 218 GLU A O 1
ATOM 1673 N N . LEU A 1 219 ? 1.357 -6.223 -17.418 1.00 97.88 219 LEU A N 1
ATOM 1674 C CA . LEU A 1 219 ? 0.040 -5.799 -17.912 1.00 97.88 219 LEU A CA 1
ATOM 1675 C C . LEU A 1 219 ? -0.841 -6.963 -18.371 1.00 97.88 219 LEU A C 1
ATOM 1677 O O . LEU A 1 219 ? -2.046 -6.934 -18.132 1.00 97.88 219 LEU A O 1
ATOM 1681 N N . GLU A 1 220 ? -0.263 -8.000 -18.972 1.00 97.56 220 GLU A N 1
ATOM 1682 C CA . GLU A 1 220 ? -1.000 -9.230 -19.283 1.00 97.56 220 GLU A CA 1
ATOM 1683 C C . GLU A 1 220 ? -1.531 -9.881 -17.997 1.00 97.56 220 GLU A C 1
ATOM 1685 O O . GLU A 1 220 ? -2.719 -10.190 -17.886 1.00 97.56 220 GLU A O 1
ATOM 1690 N N . ALA A 1 221 ? -0.677 -10.004 -16.975 1.00 98.00 221 ALA A N 1
ATOM 1691 C CA . ALA A 1 221 ? -1.082 -10.530 -15.674 1.00 98.00 221 ALA A CA 1
ATOM 1692 C C . ALA A 1 221 ? -2.120 -9.637 -14.968 1.00 98.00 221 ALA A C 1
ATOM 1694 O O . ALA A 1 221 ? -3.010 -10.146 -14.282 1.00 98.00 221 ALA A O 1
ATOM 1695 N N . PHE A 1 222 ? -2.023 -8.315 -15.129 1.00 98.38 222 PHE A N 1
ATOM 1696 C CA . PHE A 1 222 ? -3.019 -7.359 -14.648 1.00 98.38 222 PHE A CA 1
ATOM 1697 C C . PHE A 1 222 ? -4.387 -7.591 -15.297 1.00 98.38 222 PHE A C 1
ATOM 1699 O O . PHE A 1 222 ? -5.386 -7.652 -14.583 1.00 98.38 222 PHE A O 1
ATOM 1706 N N . ASP A 1 223 ? -4.440 -7.774 -16.617 1.00 96.75 223 ASP A N 1
ATOM 1707 C CA . ASP A 1 223 ? -5.688 -8.000 -17.353 1.00 96.75 223 ASP A CA 1
ATOM 1708 C C . ASP A 1 223 ? -6.370 -9.310 -16.935 1.00 96.75 223 ASP A C 1
ATOM 1710 O O . ASP A 1 223 ? -7.581 -9.346 -16.678 1.00 96.75 223 ASP A O 1
ATOM 1714 N N . ASP A 1 224 ? -5.581 -10.372 -16.770 1.00 97.44 224 ASP A N 1
ATOM 1715 C CA . ASP A 1 224 ? -6.055 -11.681 -16.313 1.00 97.44 224 ASP A CA 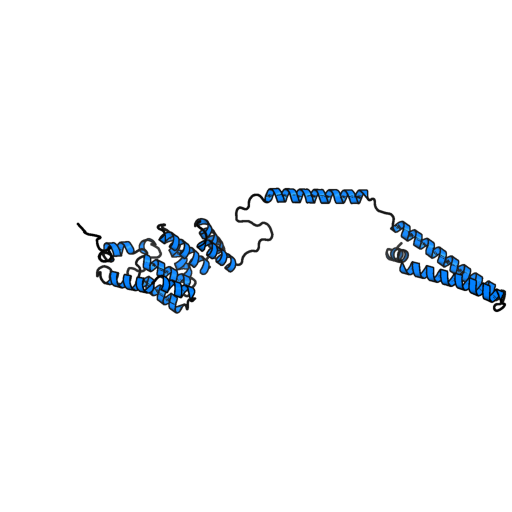1
ATOM 1716 C C . ASP A 1 224 ? -6.604 -11.648 -14.875 1.00 97.44 224 ASP A C 1
ATOM 1718 O O . ASP A 1 224 ? -7.506 -12.418 -14.514 1.00 97.44 224 ASP A O 1
ATOM 1722 N N . ALA A 1 225 ? -6.106 -10.724 -14.049 1.00 95.75 225 ALA A N 1
ATOM 1723 C CA . ALA A 1 225 ? -6.497 -10.573 -12.652 1.00 95.75 225 ALA A CA 1
ATOM 1724 C C . ALA A 1 225 ? -7.881 -9.921 -12.450 1.00 95.75 225 ALA A C 1
ATOM 1726 O O . ALA A 1 225 ? -8.381 -9.896 -11.323 1.00 95.75 225 ALA A O 1
ATOM 1727 N N . ARG A 1 226 ? -8.550 -9.468 -13.524 1.00 93.25 226 ARG A N 1
ATOM 1728 C CA . ARG A 1 226 ? -9.872 -8.801 -13.492 1.00 93.25 226 ARG A CA 1
ATOM 1729 C C . ARG A 1 226 ? -9.874 -7.570 -12.563 1.00 93.25 226 ARG A C 1
ATOM 1731 O O . ARG A 1 226 ? -10.558 -7.575 -11.534 1.00 93.25 226 ARG A O 1
ATOM 1738 N N . PRO A 1 227 ? -9.114 -6.526 -12.925 1.00 96.19 227 PRO A N 1
ATOM 1739 C CA . PRO A 1 227 ? -8.897 -5.348 -12.097 1.00 96.19 227 PRO A CA 1
ATOM 1740 C C . PRO A 1 227 ? -10.172 -4.529 -11.896 1.00 96.19 227 PRO A C 1
ATOM 1742 O O . PRO A 1 227 ? -11.126 -4.594 -12.676 1.00 96.19 227 PRO A O 1
ATOM 1745 N N . LEU A 1 228 ? -10.171 -3.707 -10.846 1.00 96.00 228 LEU A N 1
ATOM 1746 C CA . LEU A 1 228 ? -11.191 -2.677 -10.670 1.00 96.00 228 LEU A CA 1
ATOM 1747 C C . LEU A 1 228 ? -11.072 -1.620 -11.777 1.00 96.00 228 LEU A C 1
ATOM 1749 O O . LEU A 1 228 ? -9.968 -1.305 -12.219 1.00 96.00 228 LEU A O 1
ATOM 1753 N N . GLN A 1 229 ? -12.205 -1.029 -12.173 1.00 96.81 229 GLN A N 1
ATOM 1754 C CA . GLN A 1 229 ? -12.246 -0.033 -13.253 1.00 96.81 229 GLN A CA 1
ATOM 1755 C C . GLN A 1 229 ? -11.301 1.149 -13.000 1.00 96.81 229 GLN A C 1
ATOM 1757 O O . GLN A 1 229 ? -10.666 1.615 -13.930 1.00 96.81 229 GLN A O 1
ATOM 1762 N N . GLU A 1 230 ? -11.138 1.582 -11.749 1.00 95.62 230 GLU A N 1
ATOM 1763 C CA . GLU A 1 230 ? -10.204 2.659 -11.390 1.00 95.62 230 GLU A CA 1
ATOM 1764 C C . GLU A 1 230 ? -8.755 2.360 -11.814 1.00 95.62 230 GLU A C 1
ATOM 1766 O O . GLU A 1 230 ? -8.045 3.250 -12.279 1.00 95.62 230 GLU A O 1
ATOM 1771 N N . MET A 1 231 ? -8.318 1.103 -11.710 1.00 97.00 231 MET A N 1
ATOM 1772 C CA . MET A 1 231 ? -6.975 0.704 -12.134 1.00 97.00 231 MET A CA 1
ATOM 1773 C C . MET A 1 231 ? -6.878 0.555 -13.653 1.00 97.00 231 MET A C 1
ATOM 1775 O O . MET A 1 231 ? -5.827 0.827 -14.227 1.00 97.00 231 MET A O 1
ATOM 1779 N N . VAL A 1 232 ? -7.966 0.165 -14.324 1.00 98.06 232 VAL A N 1
ATOM 1780 C CA . VAL A 1 232 ? -8.033 0.189 -15.796 1.00 98.06 232 VAL A CA 1
ATOM 1781 C C . VAL A 1 232 ? -7.899 1.628 -16.294 1.00 98.06 232 VAL A C 1
ATOM 1783 O O . VAL A 1 232 ? -7.066 1.910 -17.153 1.00 98.06 232 VAL A O 1
ATOM 1786 N N . ASP A 1 233 ? -8.638 2.550 -15.679 1.00 97.88 233 ASP A N 1
ATOM 1787 C CA . ASP A 1 233 ? -8.589 3.973 -15.998 1.00 97.88 233 ASP A CA 1
ATOM 1788 C C . ASP A 1 233 ? -7.177 4.546 -15.770 1.00 97.88 233 ASP A C 1
ATOM 1790 O O . ASP A 1 233 ? -6.736 5.399 -16.536 1.00 97.88 233 ASP A O 1
ATOM 1794 N N . LEU A 1 234 ? -6.433 4.069 -14.761 1.00 95.94 234 LEU A N 1
ATOM 1795 C CA . LEU A 1 234 ? -5.031 4.449 -14.540 1.00 95.94 234 LEU A CA 1
ATOM 1796 C C . LEU A 1 234 ? -4.128 4.054 -15.722 1.00 95.94 234 LEU A C 1
ATOM 1798 O O . LEU A 1 234 ? -3.309 4.868 -16.156 1.00 95.94 234 LEU A O 1
ATOM 1802 N N . VAL A 1 235 ? -4.266 2.827 -16.240 1.00 98.06 235 VAL A N 1
ATOM 1803 C CA . VAL A 1 235 ? -3.500 2.338 -17.404 1.00 98.06 235 VAL A CA 1
ATOM 1804 C C . VAL A 1 235 ? -3.796 3.192 -18.636 1.00 98.06 235 VAL A C 1
ATOM 1806 O O . VAL A 1 235 ? -2.872 3.589 -19.349 1.00 98.06 235 VAL A O 1
ATOM 1809 N N . GLU A 1 236 ? -5.073 3.505 -18.864 1.00 97.62 236 GLU A N 1
ATOM 1810 C CA . GLU A 1 236 ? -5.523 4.319 -19.996 1.00 97.62 236 GLU A CA 1
ATOM 1811 C C . GLU A 1 236 ? -5.058 5.776 -19.885 1.00 97.62 236 GLU A C 1
ATOM 1813 O O . GLU A 1 236 ? -4.489 6.319 -20.831 1.00 97.62 236 GLU A O 1
ATOM 1818 N N . GLN A 1 237 ? -5.244 6.412 -18.724 1.00 96.12 237 GLN A N 1
ATOM 1819 C CA . GLN A 1 237 ? -4.871 7.813 -18.501 1.00 96.12 237 GLN A CA 1
ATOM 1820 C C . GLN A 1 237 ? -3.367 8.050 -18.644 1.00 96.12 237 GLN A C 1
ATOM 1822 O O . GLN A 1 237 ? -2.959 9.111 -19.117 1.00 96.12 237 GLN A O 1
ATOM 1827 N N . GLN A 1 238 ? -2.545 7.074 -18.254 1.00 94.19 238 GLN A N 1
ATOM 1828 C CA . GLN A 1 238 ? -1.096 7.149 -18.438 1.00 94.19 238 GLN A CA 1
ATOM 1829 C C . GLN A 1 238 ? -0.626 6.708 -19.827 1.00 94.19 238 GLN A C 1
ATOM 1831 O O . GLN A 1 238 ? 0.574 6.763 -20.076 1.00 94.19 238 GLN A O 1
ATOM 1836 N N . GLN A 1 239 ? -1.531 6.277 -20.717 1.00 97.69 239 GLN A N 1
ATOM 1837 C CA . GLN A 1 239 ? -1.187 5.711 -22.029 1.00 97.69 239 GLN A CA 1
ATOM 1838 C C . GLN A 1 239 ? -0.132 4.600 -21.900 1.00 97.69 239 GLN A C 1
ATOM 1840 O O . GLN A 1 239 ? 0.770 4.467 -22.723 1.00 97.69 239 GLN A O 1
ATOM 1845 N N . LEU A 1 240 ? -0.215 3.806 -20.825 1.00 97.94 240 LEU A N 1
ATOM 1846 C CA . LEU A 1 240 ? 0.889 2.939 -20.415 1.00 97.94 240 LEU A CA 1
ATOM 1847 C C . LEU A 1 240 ? 1.193 1.864 -21.465 1.00 97.94 240 LEU A C 1
ATOM 1849 O O . LEU A 1 240 ? 2.358 1.594 -21.729 1.00 97.94 240 LEU A O 1
ATOM 1853 N N . ARG A 1 241 ? 0.159 1.295 -22.096 1.00 98.25 241 ARG A N 1
ATOM 1854 C CA . ARG A 1 241 ? 0.323 0.307 -23.177 1.00 98.25 241 ARG A CA 1
ATOM 1855 C C . ARG A 1 241 ? 1.045 0.896 -24.381 1.00 98.25 241 ARG A C 1
ATOM 1857 O O . ARG A 1 241 ? 2.036 0.336 -24.820 1.00 98.25 241 ARG A O 1
ATOM 1864 N N . GLU A 1 242 ? 0.593 2.057 -24.848 1.00 98.00 242 GLU A N 1
ATOM 1865 C CA . GLU A 1 242 ? 1.220 2.760 -25.971 1.00 98.00 242 GLU A CA 1
ATOM 1866 C C . GLU A 1 242 ? 2.676 3.117 -25.656 1.00 98.00 242 GLU A C 1
ATOM 1868 O O . GLU A 1 242 ? 3.553 2.925 -26.491 1.00 98.00 242 GLU A O 1
ATOM 1873 N N . SER A 1 243 ? 2.954 3.560 -24.427 1.00 97.62 243 SER A N 1
ATOM 1874 C CA . SER A 1 243 ? 4.320 3.848 -23.994 1.00 97.62 243 SER A CA 1
ATOM 1875 C C . SER A 1 243 ? 5.218 2.606 -23.991 1.00 97.62 243 SER A C 1
ATOM 1877 O O . SER A 1 243 ? 6.378 2.721 -24.385 1.00 97.62 243 SER A O 1
ATOM 1879 N N . ILE A 1 244 ? 4.709 1.449 -23.554 1.00 98.06 244 ILE A N 1
ATOM 1880 C CA . ILE A 1 244 ? 5.450 0.178 -23.563 1.00 98.06 244 ILE A CA 1
ATOM 1881 C C . ILE A 1 244 ? 5.705 -0.280 -25.003 1.00 98.06 244 ILE A C 1
ATOM 1883 O O . ILE A 1 244 ? 6.836 -0.631 -25.342 1.00 98.06 244 ILE A O 1
ATOM 1887 N N . ASP A 1 245 ? 4.688 -0.228 -25.863 1.00 97.50 245 ASP A N 1
ATOM 1888 C CA . ASP A 1 245 ? 4.800 -0.607 -27.275 1.00 97.50 245 ASP A CA 1
ATOM 1889 C C . ASP A 1 245 ? 5.824 0.278 -28.001 1.00 97.50 245 ASP A C 1
ATOM 1891 O O . ASP A 1 245 ? 6.709 -0.224 -28.696 1.00 97.50 245 ASP A O 1
ATOM 1895 N N . GLN A 1 246 ? 5.766 1.595 -27.778 1.00 96.62 246 GLN A N 1
ATOM 1896 C CA . GLN A 1 246 ? 6.711 2.549 -28.355 1.00 96.62 246 GLN A CA 1
ATOM 1897 C C . GLN A 1 246 ? 8.147 2.277 -27.891 1.00 96.62 246 GLN A C 1
ATOM 1899 O O . GLN A 1 246 ? 9.076 2.303 -28.698 1.00 96.62 246 GLN A O 1
ATOM 1904 N N . LEU A 1 247 ? 8.348 2.011 -26.598 1.00 96.25 247 LEU A N 1
ATOM 1905 C CA . LEU A 1 247 ? 9.667 1.680 -26.065 1.00 96.25 247 LEU A CA 1
ATOM 1906 C C . LEU A 1 247 ? 10.196 0.357 -26.643 1.00 96.25 247 LEU A C 1
ATOM 1908 O O . LEU A 1 247 ? 11.382 0.266 -26.963 1.00 96.25 247 LEU A O 1
ATOM 1912 N N . THR A 1 248 ? 9.323 -0.638 -26.820 1.00 96.75 248 THR A N 1
ATOM 1913 C CA . THR A 1 248 ? 9.656 -1.917 -27.469 1.00 96.75 248 THR A CA 1
ATOM 1914 C C . THR A 1 248 ? 10.142 -1.687 -28.898 1.00 96.75 248 THR A C 1
ATOM 1916 O O . THR A 1 248 ? 11.211 -2.168 -29.268 1.00 96.75 248 THR A O 1
ATOM 1919 N N . GLU A 1 249 ? 9.400 -0.902 -29.687 1.00 95.75 249 GLU A N 1
ATOM 1920 C CA . GLU A 1 249 ? 9.750 -0.586 -31.077 1.00 95.75 249 GLU A CA 1
ATOM 1921 C C . GLU A 1 249 ? 11.099 0.140 -31.177 1.00 95.75 249 GLU A C 1
ATOM 1923 O O . GLU A 1 249 ? 11.943 -0.228 -31.996 1.00 95.75 249 GLU A O 1
ATOM 1928 N N . LEU A 1 250 ? 11.326 1.142 -30.322 1.00 95.44 250 LEU A N 1
ATOM 1929 C CA . LEU A 1 250 ? 12.582 1.894 -30.291 1.00 95.44 250 LEU A CA 1
ATOM 1930 C C . LEU A 1 250 ? 13.774 1.001 -29.949 1.00 95.44 250 LEU A C 1
ATOM 1932 O O . LEU A 1 250 ? 14.806 1.074 -30.616 1.00 95.44 250 LEU A O 1
ATOM 1936 N N . ARG A 1 251 ? 13.637 0.152 -28.924 1.00 95.38 251 ARG A N 1
ATOM 1937 C CA . ARG A 1 251 ? 14.685 -0.798 -28.541 1.00 95.38 251 ARG A CA 1
ATOM 1938 C C . ARG A 1 251 ? 14.979 -1.768 -29.682 1.00 95.38 251 ARG A C 1
ATOM 1940 O O . ARG A 1 251 ? 16.137 -1.951 -30.043 1.00 95.38 251 ARG A O 1
ATOM 1947 N N . ASP A 1 252 ? 13.946 -2.374 -30.261 1.00 95.44 252 ASP A N 1
ATOM 1948 C CA . ASP A 1 252 ? 14.101 -3.420 -31.277 1.00 95.44 252 ASP A CA 1
ATOM 1949 C C . ASP A 1 252 ? 14.618 -2.881 -32.622 1.00 95.44 252 ASP A C 1
ATOM 1951 O O . ASP A 1 252 ? 15.141 -3.645 -33.439 1.00 95.44 252 ASP A O 1
ATOM 1955 N N . ALA A 1 253 ? 14.544 -1.565 -32.847 1.00 95.25 253 ALA A N 1
ATOM 1956 C CA . ALA A 1 253 ? 15.189 -0.901 -33.976 1.00 95.25 253 ALA A CA 1
ATOM 1957 C C . ALA A 1 253 ? 16.729 -0.884 -33.879 1.00 95.25 253 ALA A C 1
ATOM 1959 O O . ALA A 1 253 ? 17.392 -0.697 -34.905 1.00 95.25 253 ALA A O 1
ATOM 1960 N N . VAL A 1 254 ? 17.302 -1.097 -32.686 1.00 95.12 254 VAL A N 1
ATOM 1961 C CA . VAL A 1 254 ? 18.750 -1.150 -32.438 1.00 95.12 254 VAL A CA 1
ATOM 1962 C C . VAL A 1 254 ? 19.194 -2.612 -32.269 1.00 95.12 254 VAL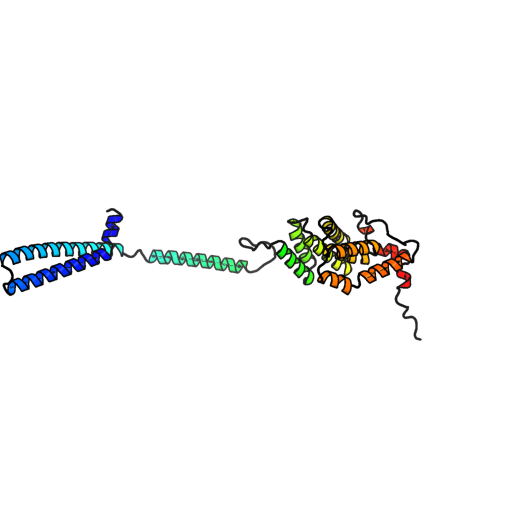 A C 1
ATOM 1964 O O . VAL A 1 254 ? 18.934 -3.217 -31.227 1.00 95.12 254 VAL A O 1
ATOM 1967 N N . PRO A 1 255 ? 19.885 -3.216 -33.258 1.00 93.69 255 PRO A N 1
ATOM 1968 C CA . PRO A 1 255 ? 20.213 -4.644 -33.241 1.00 93.69 255 PRO A CA 1
ATOM 1969 C C . PRO A 1 255 ? 21.011 -5.124 -32.020 1.00 93.69 255 PRO A C 1
ATOM 1971 O O . PRO A 1 255 ? 20.892 -6.286 -31.642 1.00 93.69 255 PRO A O 1
ATOM 1974 N N . GLU A 1 256 ? 21.835 -4.263 -31.418 1.00 92.25 256 GLU A N 1
ATOM 1975 C CA . GLU A 1 256 ? 22.682 -4.577 -30.261 1.00 92.25 256 GLU A CA 1
ATOM 1976 C C . GLU A 1 256 ? 21.885 -4.864 -28.982 1.00 92.25 256 GLU A C 1
ATOM 1978 O O . GLU A 1 256 ? 22.352 -5.627 -28.136 1.00 92.25 256 GLU A O 1
ATOM 1983 N N . VAL A 1 257 ? 20.704 -4.258 -28.846 1.00 92.19 257 VAL A N 1
ATOM 1984 C CA . VAL A 1 257 ? 19.836 -4.358 -27.659 1.00 92.19 257 VAL A CA 1
ATOM 1985 C C . VAL A 1 257 ? 18.442 -4.890 -27.994 1.00 92.19 257 VAL A C 1
ATOM 1987 O O . VAL A 1 257 ? 17.554 -4.850 -27.149 1.00 92.19 257 VAL A O 1
ATOM 1990 N N . ALA A 1 258 ? 18.241 -5.390 -29.215 1.00 90.38 258 ALA A N 1
ATOM 1991 C CA . ALA A 1 258 ? 16.962 -5.926 -29.656 1.00 90.38 258 ALA A CA 1
ATOM 1992 C C . ALA A 1 258 ? 16.561 -7.180 -28.860 1.00 90.38 258 ALA A C 1
ATOM 1994 O O . ALA A 1 258 ? 17.367 -8.095 -28.653 1.00 90.38 258 ALA A O 1
ATOM 1995 N N . GLY A 1 259 ? 15.279 -7.256 -28.500 1.00 81.19 259 GLY A N 1
ATOM 1996 C CA . GLY A 1 259 ? 14.715 -8.351 -27.715 1.00 81.19 259 GLY A CA 1
ATOM 1997 C C . GLY A 1 259 ? 14.915 -8.220 -26.198 1.00 81.19 259 GLY A C 1
ATOM 1998 O O . GLY A 1 259 ? 15.413 -7.203 -25.707 1.00 81.19 259 GLY A O 1
ATOM 1999 N N . PRO A 1 260 ? 14.491 -9.244 -25.433 1.00 78.12 260 PRO A N 1
ATOM 2000 C CA . PRO A 1 260 ? 14.470 -9.162 -23.984 1.00 78.12 260 PRO A CA 1
ATOM 2001 C C . PRO A 1 260 ? 15.877 -9.138 -23.396 1.00 78.12 260 PRO A C 1
ATOM 2003 O O . PRO A 1 260 ? 16.746 -9.907 -23.826 1.00 78.12 260 PRO A O 1
ATOM 2006 N N . PRO A 1 261 ? 16.104 -8.287 -22.385 1.00 74.75 261 PRO A N 1
ATOM 2007 C CA . PRO A 1 261 ? 17.382 -8.212 -21.706 1.00 74.75 261 PRO A CA 1
ATOM 2008 C C . PRO A 1 261 ? 17.636 -9.457 -20.844 1.00 74.75 261 PRO A C 1
ATOM 2010 O O . PRO A 1 261 ? 16.832 -10.392 -20.775 1.00 74.75 261 PRO A O 1
ATOM 2013 N N . ALA A 1 262 ? 18.766 -9.459 -20.130 1.00 72.06 262 ALA A N 1
ATOM 2014 C CA . ALA A 1 262 ? 18.972 -10.421 -19.057 1.00 72.06 262 ALA A CA 1
ATOM 2015 C C . ALA A 1 262 ? 17.791 -10.360 -18.061 1.00 72.06 262 ALA A C 1
ATOM 2017 O O . ALA A 1 262 ? 17.344 -9.256 -17.721 1.00 72.06 262 ALA A O 1
ATOM 2018 N N . PRO A 1 263 ? 17.288 -11.521 -17.591 1.00 75.44 263 PRO A N 1
ATOM 2019 C CA . PRO A 1 263 ? 16.255 -11.563 -16.565 1.00 75.44 263 PRO A CA 1
ATOM 2020 C C . PRO A 1 263 ? 16.640 -10.697 -15.367 1.00 75.44 263 PRO A C 1
ATOM 2022 O O . PRO A 1 263 ? 17.820 -10.595 -15.040 1.00 75.44 263 PRO A O 1
ATOM 2025 N N . LEU A 1 264 ? 15.638 -10.095 -14.724 1.00 75.50 264 LEU A N 1
ATOM 2026 C CA . LEU A 1 264 ? 15.815 -9.339 -13.485 1.00 75.50 264 LEU A CA 1
ATOM 2027 C C . LEU A 1 264 ? 16.650 -10.148 -12.484 1.00 75.50 264 LEU A C 1
ATOM 2029 O O . LEU A 1 264 ? 16.223 -11.227 -12.065 1.00 75.50 264 LEU A O 1
ATOM 2033 N N . ASP A 1 265 ? 17.819 -9.626 -12.114 1.00 74.69 265 ASP A N 1
ATOM 2034 C CA . ASP A 1 265 ? 18.575 -10.157 -10.990 1.00 74.69 265 ASP A CA 1
ATOM 2035 C C . ASP A 1 265 ? 18.078 -9.473 -9.720 1.00 74.69 265 ASP A C 1
ATOM 2037 O O . ASP A 1 265 ? 18.289 -8.284 -9.490 1.00 74.69 265 ASP A O 1
ATOM 2041 N N . ILE A 1 266 ? 17.367 -10.245 -8.910 1.00 64.12 266 ILE A N 1
ATOM 2042 C CA . ILE A 1 266 ? 16.742 -9.782 -7.675 1.00 64.12 266 ILE A CA 1
ATOM 2043 C C . ILE A 1 266 ? 17.813 -9.439 -6.622 1.00 64.12 266 ILE A C 1
ATOM 2045 O O . ILE A 1 266 ? 17.581 -8.625 -5.728 1.00 64.12 266 ILE A O 1
ATOM 2049 N N . GLU A 1 267 ? 19.003 -10.042 -6.731 1.00 69.69 267 GLU A N 1
ATOM 2050 C CA . GLU A 1 267 ? 20.134 -9.784 -5.837 1.00 69.69 267 GLU A CA 1
ATOM 2051 C C . GLU A 1 267 ? 20.939 -8.539 -6.254 1.00 69.69 267 GLU A C 1
ATOM 2053 O O . GLU A 1 267 ? 21.716 -8.023 -5.445 1.00 69.69 267 GLU A O 1
ATOM 2058 N N . ASP A 1 268 ? 20.718 -8.017 -7.468 1.00 73.44 268 ASP A N 1
ATOM 2059 C CA . ASP A 1 268 ? 21.331 -6.791 -7.987 1.00 73.44 268 ASP A CA 1
ATOM 2060 C C . ASP A 1 268 ? 20.266 -5.765 -8.426 1.00 73.44 268 ASP A C 1
ATOM 2062 O O . ASP A 1 268 ? 19.912 -5.685 -9.607 1.00 73.44 268 ASP A O 1
ATOM 2066 N N . PRO A 1 269 ? 19.771 -4.918 -7.503 1.00 64.81 269 PRO A N 1
ATOM 2067 C CA . PRO A 1 269 ? 18.796 -3.874 -7.813 1.00 64.81 269 PRO A CA 1
ATOM 2068 C C . PRO A 1 269 ? 19.251 -2.884 -8.894 1.00 64.81 269 PRO A C 1
ATOM 2070 O O . PRO A 1 269 ? 18.411 -2.309 -9.588 1.00 64.81 269 PRO A O 1
ATOM 2073 N N . ALA A 1 270 ? 20.564 -2.695 -9.074 1.00 69.38 270 ALA A N 1
ATOM 2074 C CA . ALA A 1 270 ? 21.102 -1.825 -10.117 1.00 69.38 270 ALA A CA 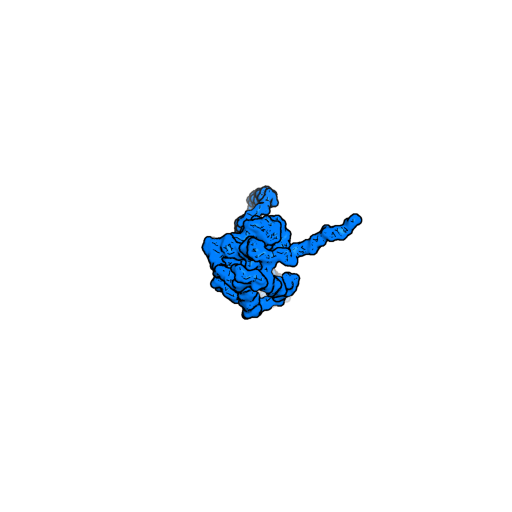1
ATOM 2075 C C . ALA A 1 270 ? 20.929 -2.429 -11.522 1.00 69.38 270 ALA A C 1
ATOM 2077 O O . ALA A 1 270 ? 20.930 -1.693 -12.503 1.00 69.38 270 ALA A O 1
ATOM 2078 N N . SER A 1 271 ? 20.717 -3.747 -11.624 1.00 75.00 271 SER A N 1
ATOM 2079 C CA . SER A 1 271 ? 20.410 -4.444 -12.882 1.00 75.00 271 SER A CA 1
ATOM 2080 C C . SER A 1 271 ? 18.972 -4.224 -13.375 1.00 75.00 271 SER A C 1
ATOM 2082 O O . SER A 1 271 ? 18.622 -4.604 -14.500 1.00 75.00 271 SER A O 1
ATOM 2084 N N . ILE A 1 272 ? 18.111 -3.644 -12.531 1.00 78.44 272 ILE A N 1
ATOM 2085 C CA . ILE A 1 272 ? 16.702 -3.414 -12.855 1.00 78.44 272 ILE A CA 1
ATOM 2086 C C . ILE A 1 272 ? 16.576 -2.251 -13.847 1.00 78.44 272 ILE A C 1
ATOM 2088 O O . ILE A 1 272 ? 15.827 -2.374 -14.819 1.00 78.44 272 ILE A O 1
ATOM 2092 N N . ASP A 1 273 ? 17.338 -1.174 -13.633 1.00 86.56 273 ASP A N 1
ATOM 2093 C CA . ASP A 1 273 ? 17.379 0.000 -14.508 1.00 86.56 273 ASP A CA 1
ATOM 2094 C C . ASP A 1 273 ? 18.207 -0.274 -15.771 1.00 86.56 273 ASP A C 1
ATOM 2096 O O . ASP A 1 273 ? 19.419 -0.489 -15.721 1.00 86.56 273 ASP A O 1
ATOM 2100 N N . GLN A 1 274 ? 17.547 -0.250 -16.926 1.00 89.38 274 GLN A N 1
ATOM 2101 C CA . GLN A 1 274 ? 18.176 -0.437 -18.232 1.00 89.38 274 GLN A CA 1
ATOM 2102 C C . GLN A 1 274 ? 18.231 0.829 -19.069 1.00 89.38 274 GLN A C 1
ATOM 2104 O O . GLN A 1 274 ? 18.721 0.796 -20.200 1.00 89.38 274 GLN A O 1
ATOM 2109 N N . CYS A 1 275 ? 17.780 1.961 -18.538 1.00 90.62 275 CYS A N 1
ATOM 2110 C CA . CYS A 1 275 ? 17.715 3.181 -19.323 1.00 90.62 275 CYS A CA 1
ATOM 2111 C C . CYS A 1 275 ? 19.096 3.656 -19.765 1.00 90.62 275 CYS A C 1
ATOM 2113 O O . CYS A 1 275 ? 19.249 4.085 -20.908 1.00 90.62 275 CYS A O 1
ATOM 2115 N N . ALA A 1 276 ? 20.118 3.508 -18.917 1.00 89.75 276 ALA A N 1
ATOM 2116 C CA . ALA A 1 276 ? 21.496 3.816 -19.294 1.00 89.75 276 ALA A CA 1
ATOM 2117 C C . ALA A 1 276 ? 21.990 2.925 -20.446 1.00 89.75 276 ALA A C 1
ATOM 2119 O O . ALA A 1 276 ? 22.543 3.436 -21.415 1.00 89.75 276 ALA A O 1
ATOM 2120 N N . VAL A 1 277 ? 21.722 1.617 -20.386 1.00 91.06 277 VAL A N 1
ATOM 2121 C CA . VAL A 1 277 ? 22.131 0.655 -21.422 1.00 91.06 277 VAL A CA 1
ATOM 2122 C C . VAL A 1 277 ? 21.475 0.982 -22.763 1.00 91.06 277 VAL A C 1
ATOM 2124 O O . VAL A 1 277 ? 22.157 1.043 -23.785 1.00 91.06 277 VAL A O 1
ATOM 2127 N N . LEU A 1 278 ? 20.163 1.243 -22.766 1.00 93.56 278 LEU A N 1
ATOM 2128 C CA . LEU A 1 278 ? 19.452 1.620 -23.990 1.00 93.56 278 LEU A CA 1
ATOM 2129 C C . LEU A 1 278 ? 19.928 2.978 -24.524 1.00 93.56 278 LEU A C 1
ATOM 2131 O O . LEU A 1 278 ? 20.112 3.141 -25.730 1.00 93.56 278 LEU A O 1
ATOM 2135 N N . SER A 1 279 ? 20.179 3.942 -23.636 1.00 93.81 279 SER A N 1
ATOM 2136 C CA . SER A 1 279 ? 20.701 5.252 -24.024 1.00 93.81 279 SER A CA 1
ATOM 2137 C C . SER A 1 279 ? 22.096 5.159 -24.640 1.00 93.81 279 SER A C 1
ATOM 2139 O O . SER A 1 279 ? 22.352 5.822 -25.639 1.00 93.81 279 SER A O 1
ATOM 2141 N N . GLU A 1 280 ? 22.999 4.354 -24.080 1.00 93.88 280 GLU A N 1
ATOM 2142 C CA . GLU A 1 280 ? 24.350 4.151 -24.619 1.00 93.88 280 GLU A CA 1
ATOM 2143 C C . GLU A 1 280 ? 24.337 3.435 -25.975 1.00 93.88 280 GLU A C 1
ATOM 2145 O O . GLU A 1 280 ? 25.205 3.683 -26.813 1.00 93.88 280 GLU A O 1
ATOM 2150 N N . ALA A 1 281 ? 23.333 2.588 -26.212 1.00 94.12 281 ALA A N 1
ATOM 2151 C CA . ALA A 1 281 ? 23.097 1.937 -27.497 1.00 94.12 281 ALA A CA 1
ATOM 2152 C C . ALA A 1 281 ? 22.445 2.862 -28.547 1.00 94.12 281 ALA A C 1
ATOM 2154 O O . ALA A 1 281 ? 22.254 2.446 -29.687 1.00 94.12 281 ALA A O 1
ATOM 2155 N N . GLY A 1 282 ? 22.107 4.108 -28.191 1.00 94.50 282 GLY A N 1
ATOM 2156 C CA . GLY A 1 282 ? 21.516 5.088 -29.108 1.00 94.50 282 GLY A CA 1
ATOM 2157 C C . GLY A 1 282 ? 20.017 4.899 -29.364 1.00 94.50 282 GLY A C 1
ATOM 2158 O O . GLY A 1 282 ? 19.478 5.479 -30.306 1.00 94.50 282 GLY A O 1
ATOM 2159 N N . VAL A 1 283 ? 19.314 4.124 -28.526 1.00 95.00 283 VAL A N 1
ATOM 2160 C CA . VAL A 1 283 ? 17.864 3.859 -28.667 1.00 95.00 283 VAL A CA 1
ATOM 2161 C C . VAL A 1 283 ? 17.040 5.151 -28.684 1.00 95.00 283 VAL A C 1
ATOM 2163 O O . VAL A 1 283 ? 16.028 5.246 -29.376 1.00 95.00 283 VAL A O 1
ATOM 2166 N N . PHE A 1 284 ? 17.485 6.171 -27.948 1.00 93.44 284 PHE A N 1
ATOM 2167 C CA . PHE A 1 284 ? 16.758 7.432 -27.786 1.00 93.44 284 PHE A CA 1
ATOM 2168 C C . PHE A 1 284 ? 17.287 8.581 -28.664 1.00 93.44 284 PHE A C 1
ATOM 2170 O O . PHE A 1 284 ? 16.755 9.689 -28.594 1.00 93.44 284 PHE A O 1
ATOM 2177 N N . ASP A 1 285 ? 18.285 8.349 -29.524 1.00 87.94 285 ASP A N 1
ATOM 2178 C CA . ASP A 1 285 ? 18.959 9.412 -30.293 1.00 87.94 285 ASP A CA 1
ATOM 2179 C C . ASP A 1 285 ? 18.018 10.145 -31.270 1.00 87.94 285 ASP A C 1
ATOM 2181 O O . ASP A 1 285 ? 18.196 11.330 -31.555 1.00 87.94 285 ASP A O 1
ATOM 2185 N N . GLY A 1 286 ? 16.979 9.461 -31.762 1.00 74.62 286 GLY A N 1
ATOM 2186 C CA . GLY A 1 286 ? 15.956 10.027 -32.652 1.00 74.62 286 GLY A CA 1
ATOM 2187 C C . GLY A 1 286 ? 14.834 10.801 -31.948 1.00 74.62 286 GLY A C 1
ATOM 2188 O O . GLY A 1 286 ? 13.988 11.379 -32.629 1.00 74.62 286 GLY A O 1
ATOM 2189 N N . LEU A 1 287 ? 14.808 10.809 -30.610 1.00 74.31 287 LEU A N 1
ATOM 2190 C CA . LEU A 1 287 ? 13.780 11.468 -29.791 1.00 74.31 287 LEU A CA 1
ATOM 2191 C C . LEU A 1 287 ? 14.206 12.840 -29.256 1.00 74.31 287 LEU A C 1
ATOM 2193 O O . LEU A 1 287 ? 13.422 13.491 -28.560 1.00 74.31 287 LEU A O 1
ATOM 2197 N N . ALA A 1 288 ? 15.426 13.293 -29.561 1.00 56.75 288 ALA A N 1
ATOM 2198 C CA . ALA A 1 288 ? 15.854 14.640 -29.210 1.00 56.75 288 ALA A CA 1
ATOM 2199 C C . ALA A 1 288 ? 14.833 15.668 -29.741 1.00 56.75 288 ALA A C 1
ATOM 2201 O O . ALA A 1 288 ? 14.363 15.525 -30.877 1.00 56.75 288 ALA A O 1
ATOM 2202 N N . PRO A 1 289 ? 14.465 16.698 -28.951 1.00 50.19 289 PRO A N 1
ATOM 2203 C CA . PRO A 1 289 ? 13.583 17.745 -29.443 1.00 50.19 289 PRO A CA 1
ATOM 2204 C C . PRO A 1 289 ? 14.210 18.319 -30.710 1.00 50.19 289 PRO A C 1
ATOM 2206 O O . PRO A 1 289 ? 15.406 18.617 -30.717 1.00 50.19 289 PRO A O 1
ATOM 2209 N N . ALA A 1 290 ? 13.416 18.409 -31.782 1.00 45.25 290 ALA A N 1
ATOM 2210 C CA . ALA A 1 290 ? 13.845 19.031 -33.023 1.00 45.25 290 ALA A CA 1
ATOM 2211 C C . ALA A 1 290 ? 14.528 20.354 -32.671 1.00 45.25 290 ALA A C 1
ATOM 2213 O O . ALA A 1 290 ? 13.905 21.212 -32.046 1.00 45.25 290 ALA A O 1
ATOM 2214 N N . ASP A 1 291 ? 15.814 20.440 -33.006 1.00 46.38 291 ASP A N 1
ATOM 2215 C CA . ASP A 1 291 ? 16.673 21.600 -32.816 1.00 46.38 291 ASP A CA 1
ATOM 2216 C C . ASP A 1 291 ? 15.843 22.875 -33.045 1.00 46.38 291 ASP A C 1
ATOM 2218 O O . ASP A 1 291 ? 15.320 23.085 -34.147 1.00 46.38 291 ASP A O 1
ATOM 2222 N N . GLU A 1 292 ? 15.705 23.737 -32.030 1.00 46.72 292 GLU A N 1
ATOM 2223 C CA . GLU A 1 292 ? 15.297 25.135 -32.225 1.00 46.72 292 GLU A CA 1
ATOM 2224 C C . GLU A 1 292 ? 16.459 25.870 -32.921 1.00 46.72 292 GLU A C 1
ATOM 2226 O O . GLU A 1 292 ? 17.092 26.786 -32.400 1.00 46.72 292 GLU A O 1
ATOM 2231 N N . GLY A 1 293 ? 16.800 25.396 -34.116 1.00 47.91 293 GLY A N 1
ATOM 2232 C CA . GLY A 1 293 ? 17.856 25.886 -34.968 1.00 47.91 293 GLY A CA 1
ATOM 2233 C C . GLY A 1 293 ? 17.281 26.832 -36.007 1.00 47.91 293 GLY A C 1
ATOM 2234 O O . GLY A 1 293 ? 16.879 26.410 -37.087 1.00 47.91 293 GLY A O 1
ATOM 2235 N N . GLY A 1 294 ? 17.341 28.125 -35.701 1.00 47.09 294 GLY A N 1
ATOM 2236 C CA . GLY A 1 294 ? 17.541 29.150 -36.721 1.00 47.09 294 GLY A CA 1
ATOM 2237 C C . GLY A 1 294 ? 16.292 29.881 -37.200 1.00 47.09 294 GLY A C 1
ATOM 2238 O O . GLY A 1 294 ? 15.623 29.479 -38.147 1.00 47.09 294 GLY A O 1
ATOM 2239 N N . SER A 1 295 ? 16.108 31.080 -36.661 1.00 43.69 295 SER A N 1
ATOM 2240 C CA . SER A 1 295 ? 15.677 32.210 -37.479 1.00 43.69 295 SER A CA 1
ATOM 2241 C C . SER A 1 295 ? 16.611 33.385 -37.200 1.00 43.69 295 SER A C 1
ATOM 2243 O O . SER A 1 295 ? 16.846 33.730 -36.042 1.00 43.69 295 SER A O 1
ATOM 2245 N N . GLU A 1 296 ? 17.176 33.867 -38.307 1.00 43.09 296 GLU A N 1
ATOM 2246 C CA . GLU A 1 296 ? 18.144 34.952 -38.517 1.00 43.09 296 GLU A CA 1
ATOM 2247 C C . GLU A 1 296 ? 17.880 36.262 -37.760 1.00 43.09 296 GLU A C 1
ATOM 2249 O O . GLU A 1 296 ? 16.700 36.610 -37.522 1.00 43.09 296 GLU A O 1
#

Organism: NCBI:txid2789776

Secondary structure (DSSP, 8-state):
--HHHHHHHH-SHHHHHHHHHHHHHHHHHHHHHHHHHHTSS-HHHHHHHHHHHHHHHHHHHHHHHHHHHHHHHH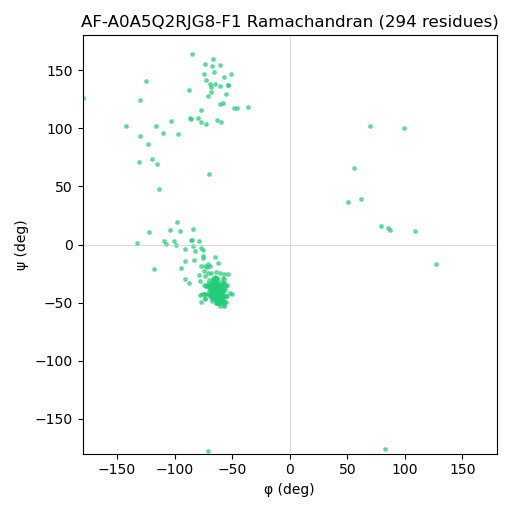TPPPPHHHHHHHHHHHHHHHHHHHHHHHHHSS---SS--SS------HHHHHHHHHHHHHH-S-HHHHHHHHHHHHHH-TT-HHHHHHHHHHHHHHHTTT---HHHHHHHHHHHHHH-TT-HHHHHHHHHHHHHTT-HHHHHHHHHHHHHT---HHHHHHHHHTTHHHHHHHHHHHHHTSTTT-S--SPP-TT-GGGT--HHHHHHTTTTGGGSPP------

Nearest PDB structures (foldseek):
  9gaw-assembly1_K  TM=5.191E-01  e=1.897E-01  Homo sapiens
  5tqb-assembly1_B  TM=3.855E-01  e=5.294E-01  Thermochaetoides thermophila DSM 1495
  7wzb-assembly1_A  TM=3.800E-01  e=8.439E-01  Salmonella enterica subsp. enterica serovar Typhimurium str. LT2
  4ynw-assembly2_B  TM=4.472E-01  e=1.410E+00  Thermochaetoides thermophila DSM 1495

pLDDT: mean 85.42, std 14.84, range [43.09, 98.69]

Sequence (296 aa):
MSPSARRDLLDPDALAALEEERDFLLRSIEDLDREHAVGDVTDEDHRTLRDDYTARAAAVIHAIEGRQAAIAEAQRPRSLARFAAISAVVLLVAGLAGFAVARMAGDRSQGQQISGGVVLSVGQQLTSCLQLSNTSERPVEVLECYDGILADHPANVEALTYRGWFLLRLDLQGMTFVEQAWPNLEDAVAIDPAYPDARVFRAIALNRLCRPDEASAELEAFDDARPLQEMVDLVEQQQLRESIDQLTELRDAVPEVAGPPAPLDIEDPASIDQCAVLSEAGVFDGLAPADEGGSE

Solvent-accessible surface area (backbone atoms only — not comparable to full-atom values): 16740 Å² total; per-residue (Å²): 132,55,75,66,61,56,49,66,50,60,42,65,68,70,50,52,54,42,52,53,52,35,56,49,37,56,52,50,48,54,50,51,56,48,38,38,74,75,62,80,41,52,77,66,58,47,51,56,54,46,53,51,44,52,54,51,35,53,54,38,52,54,53,52,53,56,32,53,53,50,46,58,62,73,64,60,78,77,65,64,69,61,55,54,53,53,54,52,52,52,54,51,53,52,51,52,52,53,52,52,50,64,69,59,74,79,70,87,76,88,88,79,74,85,84,84,65,80,80,68,52,71,70,57,46,51,54,49,33,54,52,39,64,76,70,56,94,50,68,67,64,36,50,52,45,37,49,58,51,36,75,81,38,74,83,40,42,67,50,28,25,54,48,14,50,50,33,37,58,45,24,78,70,77,46,93,27,55,76,69,12,49,59,28,31,50,50,19,35,73,76,39,74,56,44,30,69,34,26,47,51,48,18,57,52,28,43,73,23,54,30,29,66,64,14,49,54,25,46,53,48,20,61,75,37,65,55,57,68,72,60,54,49,50,43,58,75,64,40,46,67,60,54,28,53,51,50,43,54,39,34,50,72,32,79,94,61,41,68,82,74,83,75,80,46,86,91,39,62,75,64,56,56,32,47,66,60,42,50,74,67,48,46,55,68,87,68,58,76,79,73,93,74,81,81,134